Protein 2ZVB (pdb70)

Solvent-accessible surface area: 12856 Å² total; per-residue (Å²): 26,55,0,33,1,0,1,0,1,19,2,37,75,114,18,17,52,109,159,0,67,101,13,2,111,42,3,70,5,0,0,0,75,31,60,47,0,102,38,0,79,141,38,53,27,9,92,92,45,88,42,20,67,192,62,13,94,105,56,110,61,33,2,76,38,0,0,88,39,0,16,83,48,53,98,0,0,0,5,10,25,11,25,0,45,58,114,15,4,15,56,19,0,73,109,19,6,139,136,74,42,19,153,72,78,74,77,34,140,53,65,79,1,92,24,28,27,188,109,28,75,0,63,0,8,46,10,73,15,62,17,30,3,86,3,4,12,71,46,9,42,45,0,35,51,76,89,44,31,68,14,21,0,41,26,112,145,45,85,30,92,54,3,40,170,124,0,58,48,1,3,120,43,40,69,0,0,0,0,22,72,0,41,30,166,149,15,102,109,1,3,117,66,0,1,62,5,0,39,131,54,6,74,110,122,7,8,0,0,20,1,72,9,11,81,48,172,164,77,97,58,38,74,35,45,0,47,29,1,72,154,24,142,12,37,145,66,10,11,0,0,0,0,7,150,81,11,126,76,127,154,54,50,0,43,2,25,216,80

Radius of gyration: 19.66 Å; Cα contacts (8 Å, |Δi|>4): 576; chains: 1; bounding box: 57×41×50 Å

Struct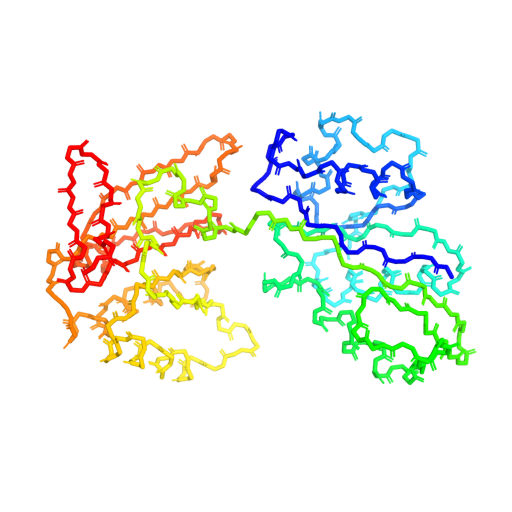ure (mmCIF, N/CA/C/O backbone):
data_2ZVB
#
_entry.id   2ZVB
#
_cell.length_a   61.318
_cell.length_b   86.456
_cell.length_c   126.343
_cell.angle_alpha   90.00
_cell.angle_beta   90.00
_cell.angle_gamma   90.00
#
_symmetry.space_group_name_H-M   'I 2 2 2'
#
loop_
_entity.id
_entity.type
_entity.pdbx_description
1 polymer 'Precorrin-3 C17-methyltransferase'
2 non-polymer S-ADENOSYL-L-HOMOCYSTEINE
3 water water
#
loop_
_atom_site.group_PDB
_atom_site.id
_atom_site.type_symbol
_atom_site.label_atom_id
_atom_site.label_alt_id
_atom_site.label_comp_id
_atom_site.label_asym_id
_atom_site.label_entity_id
_atom_site.label_seq_id
_atom_site.pdbx_PDB_ins_code
_atom_site.Cartn_x
_atom_site.Cartn_y
_atom_site.Cartn_z
_atom_site.occupancy
_atom_site.B_iso_or_equiv
_atom_site.auth_seq_id
_atom_site.auth_comp_id
_atom_site.auth_asym_id
_atom_site.auth_atom_id
_atom_site.pdbx_PDB_model_num
ATOM 1 N N . GLY A 1 2 ? 23.852 10.934 38.529 1.00 30.22 2 GLY A N 1
ATOM 2 C CA . GLY A 1 2 ? 22.501 11.042 39.151 1.00 31.35 2 GLY A CA 1
ATOM 3 C C . GLY A 1 2 ? 21.528 10.038 38.560 1.00 31.13 2 GLY A C 1
ATOM 4 O O . GLY A 1 2 ? 21.921 9.167 37.780 1.00 31.59 2 GLY A O 1
ATOM 5 N N . GLU A 1 3 ? 20.259 10.148 38.939 1.00 29.92 3 GLU A N 1
ATOM 6 C CA . GLU A 1 3 ? 19.228 9.243 38.432 1.00 29.70 3 GLU A CA 1
ATOM 7 C C . GLU A 1 3 ? 18.203 10.023 37.632 1.00 27.92 3 GLU A C 1
ATOM 8 O O . GLU A 1 3 ? 17.850 11.147 37.996 1.00 27.19 3 GLU A O 1
ATOM 14 N N . LEU A 1 4 ? 17.746 9.429 36.535 1.00 26.39 4 LEU A N 1
ATOM 15 C CA . LEU A 1 4 ? 16.726 10.039 35.696 1.00 24.76 4 LEU A CA 1
ATOM 16 C C . LEU A 1 4 ? 15.718 8.961 35.326 1.00 24.22 4 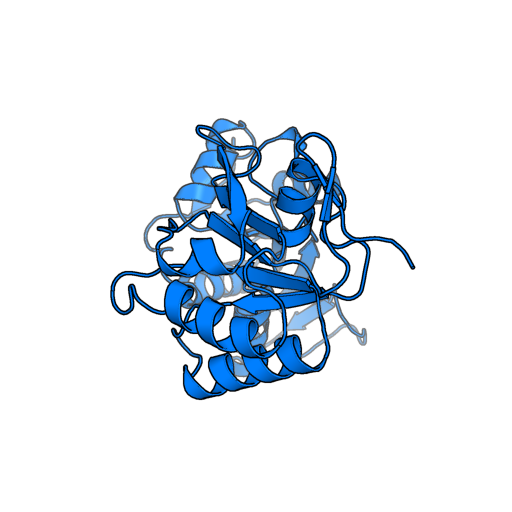LEU A C 1
ATOM 17 O O . LEU A 1 4 ? 15.991 8.100 34.488 1.00 22.52 4 LEU A O 1
ATOM 22 N N . PHE A 1 5 ? 14.557 9.006 35.967 1.00 22.81 5 PHE A N 1
ATOM 23 C CA . PHE A 1 5 ? 13.513 8.031 35.700 1.00 24.13 5 PHE A CA 1
ATOM 24 C C . PHE A 1 5 ? 12.365 8.669 34.939 1.00 23.01 5 PHE A C 1
ATOM 25 O O . PHE A 1 5 ? 11.769 9.639 35.407 1.00 21.81 5 PHE A O 1
ATOM 33 N N . LEU A 1 6 ? 12.073 8.134 33.755 1.00 20.26 6 LEU A N 1
ATOM 34 C CA . LEU A 1 6 ? 10.970 8.643 32.949 1.00 20.31 6 LEU A CA 1
ATOM 35 C C . LEU A 1 6 ? 9.774 7.809 33.398 1.00 18.82 6 LEU A C 1
ATOM 36 O O . LEU A 1 6 ? 9.638 6.637 33.034 1.00 17.95 6 LEU A O 1
ATOM 41 N N . VAL A 1 7 ? 8.920 8.428 34.204 1.00 18.17 7 VAL A N 1
ATOM 42 C CA . VAL A 1 7 ? 7.768 7.754 34.775 1.00 18.53 7 VAL A CA 1
ATOM 43 C C . VAL A 1 7 ? 6.459 7.928 34.018 1.00 18.05 7 VAL A C 1
ATOM 44 O O . VAL A 1 7 ? 5.944 9.040 33.907 1.00 16.99 7 VAL A O 1
ATOM 48 N N . GLY A 1 8 ? 5.924 6.816 33.514 1.00 18.65 8 GLY A N 1
ATOM 49 C CA . GLY A 1 8 ? 4.652 6.848 32.811 1.00 17.71 8 GLY A CA 1
ATOM 50 C C . GLY A 1 8 ? 3.553 6.868 33.860 1.00 19.26 8 GLY A C 1
ATOM 51 O O . GLY A 1 8 ? 3.521 6.016 34.749 1.00 17.33 8 GLY A O 1
ATOM 52 N N . MET A 1 9 ? 2.652 7.840 33.758 1.00 18.55 9 MET A N 1
ATOM 53 C CA . MET A 1 9 ? 1.564 8.006 34.725 1.00 21.84 9 MET A CA 1
ATOM 54 C C . MET A 1 9 ? 0.293 7.239 34.442 1.00 19.63 9 MET A C 1
ATOM 55 O O . MET A 1 9 ? -0.575 7.144 35.310 1.00 20.77 9 MET A O 1
ATOM 60 N N . GLY A 1 10 ? 0.156 6.714 33.234 1.00 18.00 10 GLY A N 1
ATOM 61 C CA . GLY A 1 10 ? -1.083 6.041 32.923 1.00 17.02 10 GLY A CA 1
ATOM 62 C C . GLY A 1 10 ? -2.085 7.110 32.504 1.00 16.58 10 GLY A C 1
ATOM 63 O O . GLY A 1 10 ? -1.699 8.259 32.273 1.00 17.18 10 GLY A O 1
ATOM 64 N N . PRO A 1 11 ? -3.382 6.783 32.434 1.00 16.00 11 PRO A N 1
ATOM 65 C CA . PRO A 1 11 ? -4.397 7.756 32.021 1.00 16.07 11 PRO A CA 1
ATOM 66 C C . PRO A 1 11 ? -4.591 9.023 32.855 1.00 17.95 11 PRO A C 1
ATOM 67 O O . PRO A 1 11 ? -5.048 10.041 32.331 1.00 17.17 11 PRO A O 1
ATOM 71 N N . GLY A 1 12 ? -4.265 8.978 34.142 1.00 19.16 12 GLY A N 1
ATOM 72 C CA . GLY A 1 12 ? -4.428 10.183 34.933 1.00 22.72 12 GLY A CA 1
ATOM 73 C C . GLY A 1 12 ? -4.942 10.059 36.355 1.00 24.52 12 GLY A C 1
ATOM 74 O O . GLY A 1 12 ? -4.786 11.002 37.127 1.00 25.93 12 GLY A O 1
ATOM 75 N N . ASP A 1 13 ? -5.548 8.929 36.714 1.00 23.45 13 ASP A N 1
ATOM 76 C CA . ASP A 1 13 ? -6.060 8.762 38.073 1.00 22.46 13 ASP A CA 1
ATOM 77 C C . ASP A 1 13 ? -5.080 7.967 38.932 1.00 22.37 13 ASP A C 1
ATOM 78 O O . ASP A 1 13 ? -4.228 7.236 38.413 1.00 21.89 13 ASP A O 1
ATOM 83 N N . LEU A 1 14 ? -5.188 8.125 40.248 1.00 21.92 14 LEU A N 1
ATOM 84 C CA . LEU A 1 14 ? -4.290 7.440 41.171 1.00 22.04 14 LEU A CA 1
ATOM 85 C C . LEU A 1 14 ? -4.224 5.926 40.958 1.00 19.85 14 LEU A C 1
ATOM 86 O O . LEU A 1 14 ? -3.136 5.357 40.922 1.00 20.46 14 LEU A O 1
ATOM 91 N N . PRO A 1 15 ? -5.381 5.257 40.811 1.00 20.16 15 PRO A N 1
ATOM 92 C CA . PRO A 1 15 ? -5.385 3.802 40.603 1.00 20.45 15 PRO A CA 1
ATOM 93 C C . PRO A 1 15 ? -4.748 3.389 39.275 1.00 19.33 15 PRO A C 1
ATOM 94 O O . PRO A 1 15 ? -4.341 2.240 39.111 1.00 18.46 15 PRO A O 1
ATOM 98 N N . GLY A 1 16 ? -4.667 4.335 38.340 1.00 19.32 16 GLY A N 1
ATOM 99 C CA . GLY A 1 16 ? -4.102 4.059 37.029 1.00 18.96 16 GLY A CA 1
ATOM 100 C C . GLY A 1 16 ? -2.597 3.865 36.953 1.00 20.46 16 GLY A C 1
ATOM 101 O O . GLY A 1 16 ? -2.095 3.338 35.962 1.00 18.12 16 GLY A O 1
ATOM 102 N N . LEU A 1 17 ? -1.870 4.300 37.980 1.00 19.30 17 LEU A N 1
ATOM 103 C CA . LEU A 1 17 ? -0.419 4.143 38.002 1.00 19.57 17 LEU A CA 1
ATOM 104 C C . LEU A 1 17 ? -0.013 2.734 38.408 1.00 17.31 17 LEU A C 1
ATOM 105 O O . LEU A 1 17 ? -0.729 2.065 39.144 1.00 17.22 17 LEU A O 1
ATOM 110 N N . THR A 1 18 ? 1.143 2.290 37.927 1.00 17.36 18 THR A N 1
ATOM 111 C CA . THR A 1 18 ? 1.653 0.977 38.303 1.00 18.23 18 THR A CA 1
ATOM 112 C C . THR A 1 18 ? 2.422 1.185 39.607 1.00 18.01 18 THR A C 1
ATOM 113 O O . THR A 1 18 ? 2.854 2.300 39.904 1.00 16.81 18 THR A O 1
ATOM 117 N N . GLN A 1 19 ? 2.578 0.122 40.389 1.00 18.24 19 GLN A N 1
ATOM 118 C CA . GLN A 1 19 ? 3.323 0.218 41.634 1.00 19.39 19 GLN A CA 1
ATOM 119 C C . GLN A 1 19 ? 4.754 0.639 41.306 1.00 19.69 19 GLN A C 1
ATOM 120 O O . GLN A 1 19 ? 5.389 1.352 42.077 1.00 20.58 19 GLN A O 1
ATOM 130 N N . ARG A 1 20 ? 5.257 0.209 40.151 1.00 19.44 20 ARG A N 1
ATOM 131 C CA . ARG A 1 20 ? 6.610 0.572 39.738 1.00 19.95 20 ARG A CA 1
ATOM 132 C C . ARG A 1 20 ? 6.711 2.098 39.597 1.00 20.29 20 ARG A C 1
ATOM 133 O O . ARG A 1 20 ? 7.717 2.696 39.983 1.00 19.61 20 ARG A O 1
ATOM 141 N N . ALA A 1 21 ? 5.664 2.726 39.062 1.00 19.20 21 ALA A N 1
ATOM 142 C CA . ALA A 1 21 ? 5.645 4.182 38.898 1.00 19.14 21 ALA A CA 1
ATOM 143 C C . ALA A 1 21 ? 5.573 4.876 40.263 1.00 20.36 21 ALA A C 1
ATOM 144 O O . ALA A 1 21 ? 6.250 5.879 40.494 1.00 19.92 21 ALA A O 1
ATOM 146 N N . ARG A 1 22 ? 4.739 4.344 41.154 1.00 20.29 22 ARG A N 1
ATOM 147 C CA . ARG A 1 22 ? 4.603 4.905 42.494 1.00 23.31 22 ARG A CA 1
ATOM 148 C C . ARG A 1 22 ? 5.964 4.887 43.181 1.00 23.29 22 ARG A C 1
ATOM 149 O O . ARG A 1 22 ? 6.386 5.887 43.756 1.00 25.78 22 ARG A O 1
ATOM 157 N N . GLU A 1 23 ? 6.644 3.744 43.108 1.00 23.55 23 GLU A N 1
ATOM 158 C CA . GLU A 1 23 ? 7.964 3.568 43.707 1.00 25.97 23 GLU A CA 1
ATOM 159 C C . GLU A 1 23 ? 9.023 4.510 43.134 1.00 25.58 23 GLU A C 1
ATOM 160 O O . GLU A 1 23 ? 9.896 4.985 43.862 1.00 26.06 23 GLU A O 1
ATOM 166 N N . ALA A 1 24 ? 8.952 4.780 41.834 1.00 24.24 24 ALA A N 1
ATOM 167 C CA . ALA A 1 24 ? 9.909 5.676 41.198 1.00 23.46 24 ALA A CA 1
ATOM 168 C C . ALA A 1 24 ? 9.697 7.097 41.722 1.00 23.81 24 ALA A C 1
ATOM 169 O O . ALA A 1 24 ? 10.658 7.818 42.003 1.00 24.07 24 ALA A O 1
ATOM 171 N N . LEU A 1 25 ? 8.436 7.496 41.864 1.00 24.56 25 LEU A N 1
ATOM 172 C CA . LEU A 1 25 ? 8.127 8.828 42.376 1.00 27.07 25 LEU A CA 1
ATOM 173 C C . LEU A 1 25 ? 8.576 8.935 43.829 1.00 29.41 25 LEU A C 1
ATOM 174 O O . LEU A 1 25 ? 9.203 9.920 44.217 1.00 29.64 25 LEU A O 1
ATOM 179 N N . GLU A 1 26 ? 8.264 7.914 44.623 1.00 30.98 26 GLU A N 1
ATOM 180 C CA . GLU A 1 26 ? 8.644 7.894 46.036 1.00 32.77 26 GLU A CA 1
ATOM 181 C C . GLU A 1 26 ? 10.137 8.147 46.239 1.00 32.54 26 GLU A C 1
ATOM 182 O O . GLU A 1 26 ? 10.531 8.919 47.112 1.00 33.08 26 GLU A O 1
ATOM 188 N N . GLY A 1 27 ? 10.964 7.499 45.427 1.00 31.81 27 GLY A N 1
ATOM 189 C CA . GLY A 1 27 ? 12.400 7.664 45.554 1.00 31.29 27 GLY A CA 1
ATOM 190 C C . GLY A 1 27 ? 12.989 8.915 44.924 1.00 30.24 27 GLY A C 1
ATOM 191 O O . GLY A 1 27 ? 14.158 9.222 45.146 1.00 30.79 27 GLY A O 1
ATOM 192 N N . ALA A 1 28 ? 12.191 9.645 44.151 1.00 28.20 28 ALA A N 1
ATOM 193 C CA . ALA A 1 28 ? 12.676 10.852 43.485 1.00 27.70 28 ALA A CA 1
ATOM 194 C C . ALA A 1 28 ? 12.736 12.070 44.410 1.00 28.59 28 ALA A C 1
ATOM 195 O O . ALA A 1 28 ? 11.847 12.279 45.233 1.00 26.48 28 ALA A O 1
ATOM 197 N N . GLU A 1 29 ? 13.789 12.872 44.269 1.00 28.48 29 GLU A N 1
ATOM 198 C CA . GLU A 1 29 ? 13.946 14.079 45.080 1.00 30.88 29 GLU A CA 1
ATOM 199 C C . GLU A 1 29 ? 13.337 15.257 44.330 1.00 29.25 29 GLU A C 1
ATOM 200 O O . GLU A 1 29 ? 12.878 16.228 44.932 1.00 30.06 29 GLU A O 1
ATOM 206 N N . VAL A 1 30 ? 13.358 15.162 43.005 1.00 27.67 30 VAL A N 1
ATOM 207 C CA . VAL A 1 30 ? 12.833 16.205 42.141 1.00 26.75 30 VAL A CA 1
ATOM 208 C C . VAL A 1 30 ? 11.890 15.602 41.107 1.00 25.80 30 VAL A C 1
ATOM 209 O O . VAL A 1 30 ? 12.198 14.580 40.487 1.00 24.40 30 VAL A O 1
ATOM 213 N N . VAL A 1 31 ? 10.739 16.238 40.925 1.00 24.02 31 VAL A N 1
ATOM 214 C CA . VAL A 1 31 ? 9.760 15.763 39.958 1.00 24.17 31 VAL A CA 1
ATOM 215 C C . VAL A 1 31 ? 9.505 16.855 38.929 1.00 23.62 31 VAL A C 1
ATOM 216 O O . VAL A 1 31 ? 9.185 17.996 39.276 1.00 24.87 31 VAL A O 1
ATOM 220 N N . ILE A 1 32 ? 9.666 16.490 37.661 1.00 23.25 32 ILE A N 1
ATOM 221 C CA . ILE A 1 32 ? 9.498 17.407 36.540 1.00 22.88 32 ILE A CA 1
ATOM 222 C C . ILE A 1 32 ? 8.453 16.902 35.548 1.00 24.34 32 ILE A C 1
ATOM 223 O O . ILE A 1 32 ? 8.352 15.701 35.297 1.00 21.66 32 ILE A O 1
ATOM 228 N N . GLY A 1 33 ? 7.697 17.832 34.974 1.00 25.03 33 GLY A N 1
ATOM 229 C CA . GLY A 1 33 ? 6.682 17.479 33.998 1.00 26.83 33 GLY A CA 1
ATOM 230 C C . GLY A 1 33 ? 5.826 18.680 33.643 1.00 29.03 33 GLY A C 1
ATOM 231 O O . GLY A 1 33 ? 5.966 19.742 34.248 1.00 28.35 33 GLY A O 1
ATOM 232 N N . TYR A 1 34 ? 4.945 18.519 32.659 1.00 30.53 34 TYR A N 1
ATOM 233 C CA . TYR A 1 34 ? 4.058 19.602 32.250 1.00 32.02 34 TYR A CA 1
ATOM 234 C C . TYR A 1 34 ? 3.072 19.899 33.379 1.00 32.04 34 TYR A C 1
ATOM 235 O O . TYR A 1 34 ? 2.592 18.986 34.048 1.00 30.61 34 TYR A O 1
ATOM 244 N N . SER A 1 35 ? 2.769 21.179 33.575 1.00 31.85 35 SER A N 1
ATOM 245 C CA . SER A 1 35 ? 1.870 21.622 34.638 1.00 33.26 35 SER A CA 1
ATOM 246 C C . SER A 1 35 ? 0.665 20.736 34.957 1.00 32.20 35 SER A C 1
ATOM 247 O O . SER A 1 35 ? 0.464 20.355 36.108 1.00 31.01 35 SER A O 1
ATOM 250 N N . THR A 1 36 ? -0.137 20.418 33.948 1.00 32.41 36 THR A N 1
ATOM 251 C CA . THR A 1 36 ? -1.335 19.605 34.160 1.00 33.14 36 THR A CA 1
ATOM 252 C C . THR A 1 36 ? -1.066 18.257 34.831 1.00 32.40 36 THR A C 1
ATOM 253 O O . THR A 1 36 ? -1.764 17.872 35.771 1.00 32.32 36 THR A O 1
ATOM 257 N N . TYR A 1 37 ? -0.055 17.542 34.351 1.00 32.01 37 TYR A N 1
ATOM 258 C CA . TYR A 1 37 ? 0.291 16.243 34.915 1.00 30.88 37 TYR A CA 1
ATOM 259 C C . TYR A 1 37 ? 0.876 16.375 36.315 1.00 28.77 37 TYR A C 1
ATOM 260 O O . TYR A 1 37 ? 0.528 15.610 37.209 1.00 27.67 37 TYR A O 1
ATOM 269 N N . VAL A 1 38 ? 1.759 17.349 36.508 1.00 27.84 38 VAL A N 1
ATOM 270 C CA . VAL A 1 38 ? 2.357 17.565 37.820 1.00 28.72 38 VAL A CA 1
ATOM 271 C C . VAL A 1 38 ? 1.273 17.838 38.862 1.00 29.47 38 VAL A C 1
ATOM 272 O O . VAL A 1 38 ? 1.300 17.274 39.957 1.00 30.89 38 VAL A O 1
ATOM 276 N N . LYS A 1 39 ? 0.313 18.692 38.520 1.00 29.48 39 LYS A N 1
ATOM 277 C CA . LYS A 1 39 ? -0.766 19.017 39.447 1.00 31.57 39 LYS A CA 1
ATOM 278 C C . LYS A 1 39 ? -1.610 17.790 39.791 1.00 30.74 39 LYS A C 1
ATOM 279 O O . LYS A 1 39 ? -2.028 17.629 40.935 1.00 31.20 39 LYS A O 1
ATOM 285 N N . LEU A 1 40 ? -1.861 16.928 38.808 1.00 29.57 40 LEU A N 1
ATOM 286 C CA . LEU A 1 40 ? -2.630 15.712 39.062 1.00 29.19 40 LEU A CA 1
ATOM 287 C C . LEU A 1 40 ? -1.935 14.912 40.161 1.00 28.12 40 LEU A C 1
ATOM 288 O O . LEU A 1 40 ? -2.579 14.418 41.085 1.00 29.15 40 LEU A O 1
ATOM 293 N N . LEU A 1 41 ? -0.614 14.792 40.051 1.00 26.69 41 LEU A N 1
ATOM 294 C CA . LEU A 1 41 ? 0.175 14.059 41.031 1.00 27.84 41 LEU A CA 1
ATOM 295 C C . LEU A 1 41 ? 0.150 14.789 42.371 1.00 29.57 41 LEU A C 1
ATOM 296 O O . LEU A 1 41 ? 0.108 14.174 43.436 1.00 26.95 41 LEU A O 1
ATOM 301 N N . GLU A 1 42 ? 0.177 16.113 42.308 1.00 32.04 42 GLU A N 1
ATOM 302 C CA . GLU A 1 42 ? 0.154 16.926 43.511 1.00 35.78 42 GLU A CA 1
ATOM 303 C C . GLU A 1 42 ? -1.181 16.727 44.234 1.00 36.31 42 GLU A C 1
ATOM 304 O O . GLU A 1 42 ? -1.219 16.625 45.459 1.00 36.19 42 GLU A O 1
ATOM 310 N N . GLU A 1 43 ? -2.271 16.648 43.474 1.00 37.08 43 GLU A N 1
ATOM 311 C CA . GLU A 1 43 ? -3.595 16.423 44.046 1.00 39.02 43 GLU A CA 1
ATOM 312 C C . GLU A 1 43 ? -3.700 15.035 44.684 1.00 38.35 43 GLU A C 1
ATOM 313 O O . GLU A 1 43 ? -4.428 14.806 45.643 1.00 37.44 43 GLU A O 1
ATOM 319 N N . MET A 1 44 ? -2.966 14.083 44.081 1.00 36.05 44 MET A N 1
ATOM 320 C CA . MET A 1 44 ? -2.953 12.726 44.612 1.00 35.28 44 MET A CA 1
ATOM 321 C C . MET A 1 44 ? -2.202 12.650 45.943 1.00 35.68 44 MET A C 1
ATOM 322 O O . MET A 1 44 ? -2.293 11.682 46.684 1.00 35.52 44 MET A O 1
ATOM 327 N N . GLY A 1 45 ? -1.401 13.698 46.210 1.00 35.82 45 GLY A N 1
ATOM 328 C CA . GLY A 1 45 ? -0.637 13.721 47.454 1.00 36.85 45 GLY A CA 1
ATOM 329 C C . GLY A 1 45 ? 0.638 12.882 47.352 1.00 37.73 45 GLY A C 1
ATOM 330 O O . GLY A 1 45 ? 1.112 12.307 48.322 1.00 37.99 45 GLY A O 1
ATOM 331 N N . LEU A 1 46 ? 1.216 12.808 46.156 1.00 37.13 46 LEU A N 1
ATOM 332 C CA . LEU A 1 46 ? 2.415 12.001 45.933 1.00 36.03 46 LEU A CA 1
ATOM 333 C C . LEU A 1 46 ? 3.709 12.803 45.823 1.00 35.82 46 LEU A C 1
ATOM 334 O O . LEU A 1 46 ? 4.786 12.219 45.684 1.00 36.76 46 LEU A O 1
ATOM 339 N N . LEU A 1 47 ? 3.615 14.127 45.890 1.00 36.54 47 LEU A N 1
ATOM 340 C CA . LEU A 1 47 ? 4.803 14.968 45.764 1.00 37.40 47 LEU A CA 1
ATOM 341 C C . LEU A 1 47 ? 5.226 15.706 47.031 1.00 38.32 47 LEU A C 1
ATOM 342 O O . LEU A 1 47 ? 6.066 16.600 46.976 1.00 37.16 47 LEU A O 1
ATOM 347 N N . ALA A 1 48 ? 4.652 15.331 48.168 1.00 39.98 48 ALA A N 1
ATOM 348 C CA . ALA A 1 48 ? 4.992 15.973 49.434 1.00 40.82 48 ALA A CA 1
ATOM 349 C C . ALA A 1 48 ? 6.467 15.779 49.799 1.00 41.40 48 ALA A C 1
ATOM 350 O O . ALA A 1 48 ? 6.976 14.656 49.796 1.00 41.81 48 ALA A O 1
ATOM 352 N N . GLY A 1 49 ? 7.150 16.884 50.095 1.00 41.21 49 GLY A N 1
ATOM 353 C CA . GLY A 1 49 ? 8.551 16.822 50.479 1.00 39.52 49 GLY A CA 1
ATOM 354 C C . GLY A 1 49 ? 9.554 16.739 49.343 1.00 39.42 49 GLY A C 1
ATOM 355 O O . GLY A 1 49 ? 10.740 16.493 49.570 1.00 39.88 49 GLY A O 1
ATOM 356 N N . LYS A 1 50 ? 9.089 16.950 48.119 1.00 37.81 50 LYS A N 1
ATOM 357 C CA . LYS A 1 50 ? 9.970 16.888 46.960 1.00 36.43 50 LYS A CA 1
ATOM 358 C C . LYS A 1 50 ? 9.999 18.221 46.235 1.00 35.12 50 LYS A C 1
ATOM 359 O O . LYS A 1 50 ? 9.058 19.006 46.331 1.00 33.92 50 LYS A O 1
ATOM 365 N N . GLU A 1 51 ? 11.085 18.478 45.514 1.00 34.01 51 GLU A N 1
ATOM 366 C CA . GLU A 1 51 ? 11.187 19.706 44.741 1.00 35.03 51 GLU A CA 1
ATOM 367 C C . GLU A 1 51 ? 10.375 19.460 43.474 1.00 34.66 51 GLU A C 1
ATOM 368 O O . GLU A 1 51 ? 10.681 18.547 42.707 1.00 34.82 51 GLU A O 1
ATOM 374 N N . VAL A 1 52 ? 9.341 20.263 43.259 1.00 33.39 52 VAL A N 1
ATOM 375 C CA . VAL A 1 52 ? 8.494 20.106 42.086 1.00 33.21 52 VAL A CA 1
ATOM 376 C C . VAL A 1 52 ? 8.796 21.183 41.052 1.00 33.29 52 VAL A C 1
ATOM 377 O O . VAL A 1 52 ? 8.805 22.370 41.367 1.00 33.31 52 VAL A O 1
ATOM 381 N N . VAL A 1 53 ? 9.033 20.763 39.815 1.00 32.73 53 VAL A N 1
ATOM 382 C CA . VAL A 1 53 ? 9.348 21.699 38.745 1.00 33.05 53 VAL A CA 1
ATOM 383 C C . VAL A 1 53 ? 8.340 21.658 37.595 1.00 34.84 53 VAL A C 1
ATOM 384 O O . VAL A 1 53 ? 8.235 20.657 36.881 1.00 34.65 53 VAL A O 1
ATOM 388 N N . ARG A 1 54 ? 7.595 22.743 37.415 1.00 35.25 54 ARG A N 1
ATOM 389 C CA . ARG A 1 54 ? 6.642 22.806 36.315 1.00 37.81 54 ARG A CA 1
ATOM 390 C C . ARG A 1 54 ? 6.628 24.171 35.635 1.00 37.76 54 ARG A C 1
ATOM 391 O O . ARG A 1 54 ? 6.138 24.305 34.512 1.00 37.71 54 ARG A O 1
ATOM 399 N N . LYS A 1 55 ? 7.174 25.182 36.307 1.00 38.80 55 LYS A N 1
ATOM 400 C CA . LYS A 1 55 ? 7.249 26.514 35.718 1.00 39.39 55 LYS A CA 1
ATOM 401 C C . LYS A 1 55 ? 8.242 26.476 34.560 1.00 38.86 55 LYS A C 1
ATOM 402 O O . LYS A 1 55 ? 9.363 25.992 34.715 1.00 38.63 55 LYS A O 1
ATOM 408 N N . GLY A 1 56 ? 7.829 26.980 33.401 1.00 37.80 56 GLY A N 1
ATOM 409 C CA . GLY A 1 56 ? 8.706 26.990 32.243 1.00 38.06 56 GLY A CA 1
ATOM 410 C C . GLY A 1 56 ? 8.923 25.621 31.620 1.00 37.56 56 GLY A C 1
ATOM 411 O O . GLY A 1 56 ? 9.854 25.433 30.835 1.00 36.36 56 GLY A O 1
ATOM 412 N N . MET A 1 57 ? 8.059 24.666 31.956 1.00 35.94 57 MET A N 1
ATOM 413 C CA . MET A 1 57 ? 8.171 23.309 31.429 1.00 35.36 57 MET A CA 1
ATOM 414 C C . MET A 1 57 ? 7.140 23.016 30.340 1.00 35.26 57 MET A C 1
ATOM 415 O O . MET A 1 57 ? 6.723 21.872 30.164 1.00 35.60 57 MET A O 1
ATOM 420 N N . THR A 1 58 ? 6.730 24.044 29.609 1.00 34.70 58 THR A N 1
ATOM 421 C CA . THR A 1 58 ? 5.742 23.865 28.551 1.00 35.57 58 THR A CA 1
ATOM 422 C C . THR A 1 58 ? 6.303 23.101 27.357 1.00 36.29 58 THR A C 1
ATOM 423 O O . THR A 1 58 ? 5.632 22.232 26.798 1.00 35.60 58 THR A O 1
ATOM 427 N N . GLU A 1 59 ? 7.535 23.423 26.977 1.00 35.98 59 GLU A N 1
ATOM 428 C CA . GLU A 1 59 ? 8.182 22.782 25.840 1.00 36.68 59 GLU A CA 1
ATOM 429 C C . GLU A 1 59 ? 8.800 21.426 26.158 1.00 36.91 59 GLU A C 1
ATOM 430 O O . GLU A 1 59 ? 9.486 21.258 27.168 1.00 34.69 59 GLU A O 1
ATOM 436 N N . GLU A 1 60 ? 8.550 20.467 25.274 1.00 36.64 60 GLU A N 1
ATOM 437 C CA . GLU A 1 60 ? 9.072 19.112 25.411 1.00 38.13 60 GLU A CA 1
ATOM 438 C C . GLU A 1 60 ? 10.588 19.137 25.622 1.00 35.50 60 GLU A C 1
ATOM 439 O O . GLU A 1 60 ? 11.099 18.534 26.567 1.00 35.04 60 GLU A O 1
ATOM 445 N N . LEU A 1 61 ? 11.297 19.848 24.749 1.00 33.47 61 LEU A N 1
ATOM 446 C CA . LEU A 1 61 ? 12.755 19.940 24.835 1.00 33.25 61 LEU A CA 1
ATOM 447 C C . LEU A 1 61 ? 13.254 20.556 26.133 1.00 30.96 61 LEU A C 1
ATOM 448 O O . LEU A 1 61 ? 14.265 20.120 26.677 1.00 30.73 61 LEU A O 1
ATOM 453 N N . ASP A 1 62 ? 12.555 21.571 26.628 1.00 29.90 62 ASP A N 1
ATOM 454 C CA . ASP A 1 62 ? 12.964 22.207 27.874 1.00 28.70 62 ASP A CA 1
ATOM 455 C C . ASP A 1 62 ? 12.853 21.232 29.038 1.00 26.48 62 ASP A C 1
ATOM 456 O O . ASP A 1 62 ? 13.718 21.203 29.908 1.00 25.67 62 ASP A O 1
ATOM 461 N N . ARG A 1 63 ? 11.792 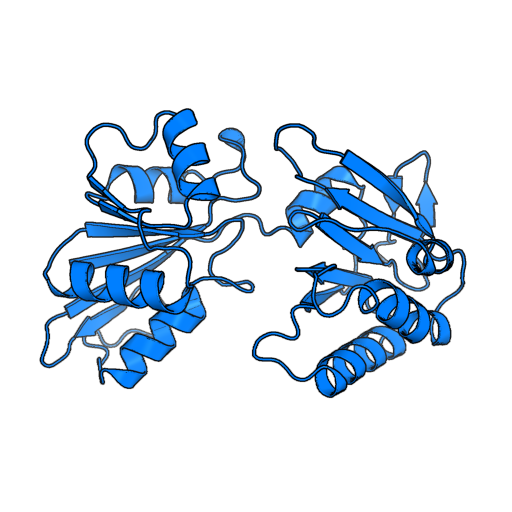20.430 29.055 1.00 26.34 63 ARG A N 1
ATOM 462 C CA . ARG A 1 63 ? 11.615 19.464 30.136 1.00 25.77 63 ARG A CA 1
ATOM 463 C C . ARG A 1 63 ? 12.733 18.426 30.103 1.00 24.54 63 ARG A C 1
ATOM 464 O O . ARG A 1 63 ? 13.264 18.042 31.146 1.00 23.36 63 ARG A O 1
ATOM 472 N N . ALA A 1 64 ? 13.100 17.986 28.903 1.00 23.51 64 ALA A N 1
ATOM 473 C CA . ALA A 1 64 ? 14.161 16.994 28.759 1.00 25.18 64 ALA A CA 1
ATOM 474 C C . ALA A 1 64 ? 15.513 17.566 29.182 1.00 25.10 64 ALA A C 1
ATOM 475 O O . ALA A 1 64 ? 16.267 16.924 29.917 1.00 25.21 64 ALA A O 1
ATOM 477 N N . GLU A 1 65 ? 15.820 18.775 28.719 1.00 25.55 65 GLU A N 1
ATOM 478 C CA . GLU A 1 65 ? 17.087 19.413 29.064 1.00 28.11 65 GLU A CA 1
ATOM 479 C C . GLU A 1 65 ? 17.174 19.639 30.565 1.00 26.72 65 GLU A C 1
ATOM 480 O O . GLU A 1 65 ? 18.199 19.378 31.184 1.00 28.28 65 GLU A O 1
ATOM 486 N N . GLU A 1 66 ? 16.085 20.132 31.143 1.00 27.20 66 GLU A N 1
ATOM 487 C CA . GLU A 1 66 ? 16.021 20.398 32.576 1.00 25.08 66 GLU A CA 1
ATOM 488 C C . GLU A 1 66 ? 16.299 19.124 33.376 1.00 24.15 66 GLU A C 1
ATOM 489 O O . GLU A 1 66 ? 17.127 19.113 34.289 1.00 23.29 66 GLU A O 1
ATOM 495 N N . ALA A 1 67 ? 15.597 18.052 33.023 1.00 22.69 67 ALA A N 1
ATOM 496 C CA . ALA A 1 67 ? 15.739 16.779 33.719 1.00 21.82 67 ALA A CA 1
ATOM 497 C C . ALA A 1 67 ? 17.139 16.204 33.576 1.00 22.23 67 ALA A C 1
ATOM 498 O O . ALA A 1 67 ? 17.723 15.730 34.549 1.00 21.76 67 ALA A O 1
ATOM 500 N N . LEU A 1 68 ? 17.678 16.249 32.363 1.00 24.61 68 LEU A N 1
ATOM 501 C CA . LEU A 1 68 ? 19.010 15.716 32.112 1.00 26.29 68 LEU A CA 1
ATOM 502 C C . LEU A 1 68 ? 20.110 16.484 32.853 1.00 27.43 68 LEU A C 1
ATOM 503 O O . LEU A 1 68 ? 20.984 15.875 33.467 1.00 27.69 68 LEU A O 1
ATOM 508 N N . GLU A 1 69 ? 20.074 17.812 32.806 1.00 29.61 69 GLU A N 1
ATOM 509 C CA . GLU A 1 69 ? 21.107 18.585 33.489 1.00 31.92 69 GLU A CA 1
ATOM 510 C C . GLU A 1 69 ? 21.046 18.344 34.995 1.00 30.32 69 GLU A C 1
ATOM 511 O O . GLU A 1 69 ? 22.079 18.229 35.651 1.00 29.71 69 GLU A O 1
ATOM 517 N N . ARG A 1 70 ? 19.837 18.252 35.541 1.00 29.33 70 ARG A N 1
ATOM 518 C CA . ARG A 1 70 ? 19.678 18.008 36.971 1.00 28.57 70 ARG A CA 1
ATOM 519 C C . ARG A 1 70 ? 20.227 16.637 37.363 1.00 28.56 70 ARG A C 1
ATOM 520 O O . ARG A 1 70 ? 20.877 16.500 38.398 1.00 27.71 70 ARG A O 1
ATOM 528 N N . ALA A 1 71 ? 19.967 15.626 36.536 1.00 26.81 71 ALA A N 1
ATOM 529 C CA . ALA A 1 71 ? 20.450 14.274 36.808 1.00 28.12 71 ALA A CA 1
ATOM 530 C C . ALA A 1 71 ? 21.973 14.224 36.707 1.00 27.38 71 ALA A C 1
ATOM 531 O O . ALA A 1 71 ? 22.637 13.610 37.538 1.00 27.00 71 ALA A O 1
ATOM 533 N N . LEU A 1 72 ? 22.519 14.860 35.675 1.00 28.47 72 LEU A N 1
ATOM 534 C CA . LEU A 1 72 ? 23.963 14.873 35.489 1.00 29.90 72 LEU A CA 1
ATOM 535 C C . LEU A 1 72 ? 24.645 15.542 36.686 1.00 32.18 72 LEU A C 1
ATOM 536 O O . LEU A 1 72 ? 25.770 15.226 37.051 1.00 33.08 72 LEU A O 1
ATOM 541 N N . SER A 1 73 ? 23.925 16.517 37.292 1.00 32.36 73 SER A N 1
ATOM 542 C CA . SER A 1 73 ? 24.477 17.194 38.462 1.00 33.58 73 SER A CA 1
ATOM 543 C C . SER A 1 73 ? 24.416 16.324 39.726 1.00 33.23 73 SER A C 1
ATOM 544 O O . SER A 1 73 ? 24.917 16.683 40.783 1.00 34.36 73 SER A O 1
ATOM 547 N N . GLY A 1 74 ? 23.725 15.167 39.611 1.00 31.32 74 GLY A N 1
ATOM 548 C CA . GLY A 1 74 ? 23.716 14.230 40.736 1.00 29.02 74 GLY A CA 1
ATOM 549 C C . GLY A 1 74 ? 22.345 14.141 41.458 1.00 29.04 74 GLY A C 1
ATOM 550 O O . GLY A 1 74 ? 22.240 13.515 42.503 1.00 28.47 74 GLY A O 1
ATOM 551 N N . GLN A 1 75 ? 21.295 14.746 40.918 1.00 28.58 75 GLN A N 1
ATOM 552 C CA . GLN A 1 75 ? 19.978 14.678 41.552 1.00 28.18 75 GLN A CA 1
ATOM 553 C C . GLN A 1 75 ? 19.211 13.416 41.155 1.00 26.87 75 GLN A C 1
ATOM 554 O O . GLN A 1 75 ? 19.483 12.832 40.110 1.00 26.88 75 GLN A O 1
ATOM 560 N N . ARG A 1 76 ? 18.266 12.994 41.996 1.00 26.99 76 ARG A N 1
ATOM 561 C CA . ARG A 1 76 ? 17.424 11.833 41.693 1.00 26.46 76 ARG A CA 1
ATOM 562 C C . ARG A 1 76 ? 16.158 12.427 41.088 1.00 24.91 76 ARG A C 1
ATOM 563 O O . ARG A 1 76 ? 15.273 12.898 41.803 1.00 24.87 76 ARG A O 1
ATOM 571 N N . VAL A 1 77 ? 16.089 12.402 39.762 1.00 23.41 77 VAL A N 1
ATOM 572 C CA . VAL A 1 77 ? 14.985 13.002 39.027 1.00 21.59 77 VAL A CA 1
ATOM 573 C C . VAL A 1 77 ? 13.911 12.068 38.490 1.00 21.57 77 VAL A C 1
ATOM 574 O O . VAL A 1 77 ? 14.192 10.962 38.035 1.00 19.09 77 VAL A O 1
ATOM 578 N N . ALA A 1 78 ? 12.672 12.541 38.545 1.00 20.87 78 ALA A N 1
ATOM 579 C CA . ALA A 1 78 ? 11.544 11.800 38.009 1.00 21.39 78 ALA A CA 1
ATOM 580 C C . ALA A 1 78 ? 10.902 12.723 36.983 1.00 21.84 78 ALA A C 1
ATOM 581 O O . ALA A 1 78 ? 10.347 13.764 37.341 1.00 21.60 78 ALA A O 1
ATOM 583 N N . LEU A 1 79 ? 11.021 12.360 35.710 1.00 19.64 79 LEU A N 1
ATOM 584 C CA . LEU A 1 79 ? 10.421 13.132 34.632 1.00 20.49 79 LEU A CA 1
ATOM 585 C C . LEU A 1 79 ? 9.135 12.385 34.278 1.00 21.46 79 LEU A C 1
ATOM 586 O O . LEU A 1 79 ? 9.168 11.262 33.761 1.00 17.84 79 LEU A O 1
ATOM 591 N N . VAL A 1 80 ? 8.005 13.016 34.570 1.00 22.43 80 VAL A N 1
ATOM 592 C CA . VAL A 1 80 ? 6.703 12.409 34.351 1.00 23.56 80 VAL A CA 1
ATOM 593 C C . VAL A 1 80 ? 6.060 12.634 32.987 1.00 23.41 80 VAL A C 1
ATOM 594 O O . VAL A 1 80 ? 6.162 13.715 32.409 1.00 22.74 80 VAL A O 1
ATOM 598 N N . SER A 1 81 ? 5.384 11.595 32.497 1.00 22.33 81 SER A N 1
ATOM 599 C CA . SER A 1 81 ? 4.676 11.629 31.217 1.00 23.17 81 SER A CA 1
ATOM 600 C C . SER A 1 81 ? 3.289 10.998 31.376 1.00 22.22 81 SER A C 1
ATOM 601 O O . SER A 1 81 ? 3.121 10.030 32.120 1.00 19.07 81 SER A O 1
ATOM 604 N N . GLY A 1 82 ? 2.297 11.546 30.683 1.00 20.69 82 GLY A N 1
ATOM 605 C CA . GLY A 1 82 ? 0.975 10.954 30.745 1.00 19.51 82 GLY A CA 1
ATOM 606 C C . GLY A 1 82 ? 1.103 9.626 30.013 1.00 20.79 82 GLY A C 1
ATOM 607 O O . GLY A 1 82 ? 1.931 9.508 29.110 1.00 19.83 82 GLY A O 1
ATOM 608 N N . GLY A 1 83 ? 0.320 8.622 30.405 1.00 20.16 83 GLY A N 1
ATOM 609 C CA . GLY A 1 83 ? 0.386 7.327 29.740 1.00 18.95 83 GLY A CA 1
ATOM 610 C C . GLY A 1 83 ? 1.735 6.637 29.866 1.00 18.55 83 GLY A C 1
ATOM 611 O O . GLY A 1 83 ? 2.170 6.337 30.974 1.00 17.16 83 GLY A O 1
ATOM 612 N N . ASP A 1 84 ? 2.383 6.370 28.729 1.00 17.14 84 ASP A N 1
ATOM 613 C CA . ASP A 1 84 ? 3.705 5.737 28.698 1.00 17.86 84 ASP A CA 1
ATOM 614 C C . ASP A 1 84 ? 4.732 6.760 28.169 1.00 19.28 84 ASP A C 1
ATOM 615 O O . ASP A 1 84 ? 4.442 7.513 27.241 1.00 17.82 84 ASP A O 1
ATOM 620 N N . PRO A 1 85 ? 5.952 6.782 28.735 1.00 19.21 85 PRO A N 1
ATOM 621 C CA . PRO A 1 85 ? 6.956 7.750 28.261 1.00 20.95 85 PRO A CA 1
ATOM 622 C C . PRO A 1 85 ? 7.496 7.487 26.855 1.00 19.55 85 PRO A C 1
ATOM 623 O O . PRO A 1 85 ? 8.072 8.378 26.237 1.00 22.21 85 PRO A O 1
ATOM 627 N N . GLY A 1 86 ? 7.305 6.275 26.347 1.00 20.97 86 GLY A N 1
ATOM 628 C CA . GLY A 1 86 ? 7.817 5.936 25.028 1.00 20.67 86 GLY A CA 1
ATOM 629 C C . GLY A 1 86 ? 6.845 6.070 23.870 1.00 22.41 86 GLY A C 1
ATOM 630 O O . GLY A 1 86 ? 7.182 5.731 22.732 1.00 21.48 86 GLY A O 1
ATOM 631 N N . ILE A 1 87 ? 5.636 6.546 24.155 1.00 20.67 87 ILE A N 1
ATOM 632 C CA . ILE A 1 87 ? 4.616 6.728 23.126 1.00 22.38 87 ILE A CA 1
ATOM 633 C C . ILE A 1 87 ? 4.369 8.228 23.007 1.00 23.06 87 ILE A C 1
ATOM 634 O O . ILE A 1 87 ? 3.642 8.809 23.816 1.00 22.64 87 ILE A O 1
ATOM 639 N N . TYR A 1 88 ? 4.989 8.848 22.003 1.00 23.93 88 TYR A N 1
ATOM 640 C CA . TYR A 1 88 ? 4.878 10.289 21.787 1.00 23.30 88 TYR A CA 1
ATOM 641 C C . TYR A 1 88 ? 5.181 10.972 23.121 1.00 25.61 88 TYR A C 1
ATOM 642 O O . TYR A 1 88 ? 4.551 11.967 23.479 1.00 25.91 88 TYR A O 1
ATOM 651 N N . GLY A 1 89 ? 6.159 10.430 23.847 1.00 25.36 89 GLY A N 1
ATOM 652 C CA . GLY A 1 89 ? 6.509 10.966 25.151 1.00 22.90 89 GLY A CA 1
ATOM 653 C C . GLY A 1 89 ? 7.906 11.536 25.313 1.00 22.70 89 GLY A C 1
ATOM 654 O O . GLY A 1 89 ? 8.485 12.079 24.373 1.00 23.29 89 GLY A O 1
ATOM 655 N N . MET A 1 90 ? 8.456 11.401 26.515 1.00 20.44 90 MET A N 1
ATOM 656 C CA . MET A 1 90 ? 9.774 11.946 26.815 1.00 20.67 90 MET A CA 1
ATOM 657 C C . MET A 1 90 ? 10.974 11.043 26.534 1.00 19.15 90 MET A C 1
ATOM 658 O O . MET A 1 90 ? 12.103 11.521 26.489 1.00 19.68 90 MET A O 1
ATOM 663 N N . ALA A 1 91 ? 10.747 9.750 26.341 1.00 18.76 91 ALA A N 1
ATOM 664 C CA . ALA A 1 91 ? 11.862 8.837 26.111 1.00 20.03 91 ALA A CA 1
ATOM 665 C C . ALA A 1 91 ? 12.750 9.250 24.928 1.00 20.94 91 ALA A C 1
ATOM 666 O O . ALA A 1 91 ? 13.977 9.267 25.045 1.00 20.33 91 ALA A O 1
ATOM 668 N N . ALA A 1 92 ? 12.128 9.592 23.802 1.00 20.15 92 ALA A N 1
ATOM 669 C CA . ALA A 1 92 ? 12.866 9.981 22.606 1.00 20.90 92 ALA A CA 1
ATOM 670 C C . ALA A 1 92 ? 13.654 11.288 22.776 1.00 22.09 92 ALA A C 1
ATOM 671 O O . ALA A 1 92 ? 14.843 11.336 22.475 1.00 24.08 92 ALA A O 1
ATOM 673 N N . PRO A 1 93 ? 13.003 12.360 23.264 1.00 23.24 93 PRO A N 1
ATOM 674 C CA . PRO A 1 93 ? 13.692 13.644 23.454 1.00 24.23 93 PRO A CA 1
ATOM 675 C C . PRO A 1 93 ? 14.896 13.514 24.378 1.00 23.78 93 PRO A C 1
ATOM 676 O O . PRO A 1 93 ? 15.943 14.116 24.136 1.00 22.20 93 PRO A O 1
ATOM 680 N N . VAL A 1 94 ? 14.742 12.730 25.443 1.00 22.36 94 VAL A N 1
ATOM 681 C CA . VAL A 1 94 ? 15.829 12.538 26.396 1.00 21.53 94 VAL A CA 1
ATOM 682 C C . VAL A 1 94 ? 17.005 11.801 25.752 1.00 21.89 94 VAL A C 1
ATOM 683 O O . VAL A 1 94 ? 18.155 12.226 25.880 1.00 21.64 94 VAL A O 1
ATOM 687 N N . LEU A 1 95 ? 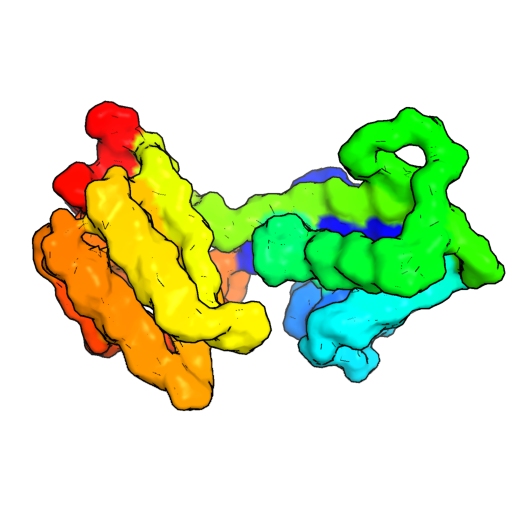16.729 10.701 25.056 1.00 22.83 95 LEU A N 1
ATOM 688 C CA . LEU A 1 95 ? 17.809 9.953 24.415 1.00 23.44 95 LEU A CA 1
ATOM 689 C C . LEU A 1 95 ? 18.499 10.791 23.344 1.00 24.38 95 LEU A C 1
ATOM 690 O O . LEU A 1 95 ? 19.727 10.785 23.243 1.00 25.68 95 LEU A O 1
ATOM 695 N N . GLU A 1 96 ? 17.712 11.518 22.557 1.00 25.51 96 GLU A N 1
ATOM 696 C CA . GLU A 1 96 ? 18.268 12.362 21.506 1.00 27.71 96 GLU A CA 1
ATOM 697 C C . GLU A 1 96 ? 19.173 13.443 22.095 1.00 26.99 96 GLU A C 1
ATOM 698 O O . GLU A 1 96 ? 20.190 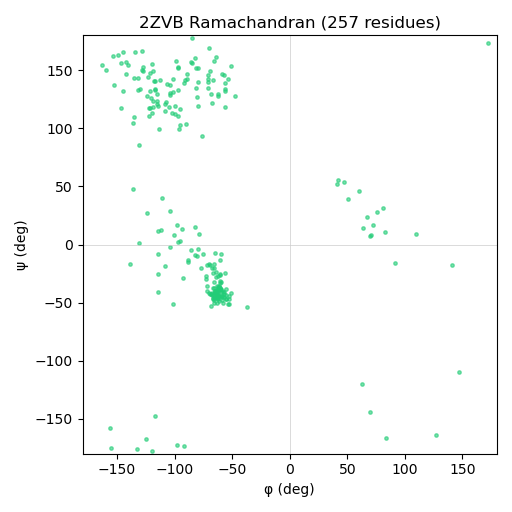13.795 21.499 1.00 28.46 96 GLU A O 1
ATOM 704 N N . LEU A 1 97 ? 18.814 13.956 23.270 1.00 26.30 97 LEU A N 1
ATOM 705 C CA . LEU A 1 97 ? 19.615 14.989 23.923 1.00 26.72 97 LEU A CA 1
ATOM 706 C C . LEU A 1 97 ? 20.916 14.412 24.461 1.00 26.37 97 LEU A C 1
ATOM 707 O O . LEU A 1 97 ? 21.970 15.045 24.369 1.00 25.77 97 LEU A O 1
ATOM 715 N N . MET A 1 98 ? 20.837 13.211 25.027 1.00 24.29 98 MET A N 1
ATOM 716 C CA . MET A 1 98 ? 22.016 12.541 25.564 1.00 25.33 98 MET A CA 1
ATOM 717 C C . MET A 1 98 ? 22.992 12.230 24.425 1.00 28.21 98 MET A C 1
ATOM 718 O O . MET A 1 98 ? 24.208 12.389 24.564 1.00 27.87 98 MET A O 1
ATOM 723 N N . GLU A 1 99 ? 22.441 11.781 23.304 1.00 28.40 99 GLU A N 1
ATOM 724 C CA . GLU A 1 99 ? 23.228 11.452 22.125 1.00 32.18 99 GLU A CA 1
ATOM 725 C C . GLU A 1 99 ? 23.925 12.729 21.643 1.00 34.66 99 GLU A C 1
ATOM 726 O O . GLU A 1 99 ? 25.118 12.726 21.345 1.00 34.65 99 GLU A O 1
ATOM 732 N N . GLU A 1 100 ? 23.167 13.820 21.589 1.00 36.91 100 GLU A N 1
ATOM 733 C CA . GLU A 1 100 ? 23.692 15.111 21.162 1.00 39.57 100 GLU A CA 1
ATOM 734 C C . GLU A 1 100 ? 24.816 15.587 22.078 1.00 39.54 100 GLU A C 1
ATOM 735 O O . GLU A 1 100 ? 25.787 16.185 21.615 1.00 39.38 100 GLU A O 1
ATOM 741 N N . ARG A 1 101 ? 24.677 15.331 23.376 1.00 40.05 101 ARG A N 1
ATOM 742 C CA . ARG A 1 101 ? 25.687 15.741 24.347 1.00 40.08 101 ARG A CA 1
ATOM 743 C C . ARG A 1 101 ? 26.888 14.808 24.387 1.00 39.16 101 ARG A C 1
ATOM 744 O O . ARG A 1 101 ? 27.850 15.054 25.114 1.00 40.17 101 ARG A O 1
ATOM 752 N N . GLY A 1 102 ? 26.826 13.731 23.613 1.00 38.02 102 GLY A N 1
ATOM 753 C CA . GLY A 1 102 ? 27.931 12.791 23.567 1.00 34.77 102 GLY A CA 1
ATOM 754 C C . GLY A 1 102 ? 28.065 11.873 24.767 1.00 33.72 102 GLY A C 1
ATOM 755 O O . GLY A 1 102 ? 29.169 11.427 25.091 1.00 30.59 102 GLY A O 1
ATOM 756 N N . LEU A 1 103 ? 26.956 11.585 25.438 1.00 30.78 103 LEU A N 1
ATOM 757 C CA . LEU A 1 103 ? 27.013 10.694 26.583 1.00 31.51 103 LEU A CA 1
ATOM 758 C C . LEU A 1 103 ? 27.266 9.283 26.070 1.00 30.91 103 LEU A C 1
ATOM 759 O O . LEU A 1 103 ? 26.728 8.880 25.037 1.00 31.54 103 LEU A O 1
ATOM 764 N N . LYS A 1 104 ? 28.104 8.541 26.780 1.00 29.70 104 LYS A N 1
ATOM 765 C CA . LYS A 1 104 ? 28.429 7.184 26.376 1.00 31.11 104 LYS A CA 1
ATOM 766 C C . LYS A 1 104 ? 28.061 6.191 27.464 1.00 28.65 104 LYS A C 1
ATOM 767 O O . LYS A 1 104 ? 28.110 6.506 28.653 1.00 28.99 104 LYS A O 1
ATOM 773 N N . ARG A 1 105 ? 27.679 4.989 27.053 1.00 29.36 105 ARG A N 1
ATOM 774 C CA . ARG A 1 105 ? 27.312 3.964 28.017 1.00 28.11 105 ARG A CA 1
ATOM 775 C C . ARG A 1 105 ? 28.561 3.499 28.737 1.00 28.00 105 ARG A C 1
ATOM 776 O O . ARG A 1 105 ? 29.584 3.241 28.103 1.00 28.90 105 ARG A O 1
ATOM 784 N N . VAL A 1 106 ? 28.479 3.383 30.058 1.00 27.75 106 VAL A N 1
ATOM 785 C CA . VAL A 1 106 ? 29.627 2.963 30.846 1.00 28.04 106 VAL A CA 1
ATOM 786 C C . VAL A 1 106 ? 29.378 1.732 31.716 1.00 28.52 106 VAL A C 1
ATOM 787 O O . VAL A 1 106 ? 30.024 1.563 32.752 1.00 28.34 106 VAL A O 1
ATOM 791 N N . ASP A 1 107 ? 28.446 0.874 31.307 1.00 28.52 107 ASP A N 1
ATOM 792 C CA . ASP A 1 107 ? 28.169 -0.333 32.078 1.00 26.10 107 ASP A CA 1
ATOM 793 C C . ASP A 1 107 ? 28.141 -1.582 31.203 1.00 27.16 107 ASP A C 1
ATOM 794 O O . ASP A 1 107 ? 27.908 -2.686 31.693 1.00 27.85 107 ASP A O 1
ATOM 799 N N . GLY A 1 108 ? 28.386 -1.402 29.908 1.00 26.58 108 GLY A N 1
ATOM 800 C CA . GLY A 1 108 ? 28.397 -2.526 28.988 1.00 28.13 108 GLY A CA 1
ATOM 801 C C . GLY A 1 108 ? 27.048 -3.173 28.703 1.00 28.92 108 GLY A C 1
ATOM 802 O O . GLY A 1 108 ? 26.986 -4.207 28.040 1.00 29.28 108 GLY A O 1
ATOM 803 N N . GLY A 1 109 ? 25.965 -2.573 29.186 1.00 28.63 109 GLY A N 1
ATOM 804 C CA . GLY A 1 109 ? 24.652 -3.157 28.956 1.00 29.00 109 GLY A CA 1
ATOM 805 C C . GLY A 1 109 ? 23.999 -2.799 27.629 1.00 28.51 109 GLY A C 1
ATOM 806 O O . GLY A 1 109 ? 24.550 -2.035 26.833 1.00 27.71 109 GLY A O 1
ATOM 807 N N . VAL A 1 110 ? 22.817 -3.367 27.394 1.00 27.02 110 VAL A N 1
ATOM 808 C CA . VAL A 1 110 ? 22.047 -3.106 26.184 1.00 24.64 110 VAL A CA 1
ATOM 809 C C . VAL A 1 110 ? 20.643 -2.697 26.622 1.00 24.20 110 VAL A C 1
ATOM 810 O O . VAL A 1 110 ? 20.159 -3.142 27.665 1.00 22.81 110 VAL A O 1
ATOM 814 N N . GLY A 1 111 ? 19.995 -1.854 25.827 1.00 21.67 111 GLY A N 1
ATOM 815 C CA . GLY A 1 111 ? 18.663 -1.391 26.172 1.00 19.78 111 GLY A CA 1
ATOM 816 C C . GLY A 1 111 ? 18.711 -0.468 27.379 1.00 20.95 111 GLY A C 1
ATOM 817 O O . GLY A 1 111 ? 19.657 0.310 27.541 1.00 22.25 111 GLY A O 1
ATOM 818 N N . LEU A 1 112 ? 17.685 -0.552 28.222 1.00 18.56 112 LEU A N 1
ATOM 819 C CA . LEU A 1 112 ? 17.593 0.262 29.434 1.00 20.06 112 LEU A CA 1
ATOM 820 C C . LEU A 1 112 ? 16.993 -0.628 30.523 1.00 19.31 112 LEU A C 1
ATOM 821 O O . LEU A 1 112 ? 16.297 -1.601 30.216 1.00 18.46 112 LEU A O 1
ATOM 826 N N . PRO A 1 113 ? 17.227 -0.299 31.807 1.00 20.35 113 PRO A N 1
ATOM 827 C CA . PRO A 1 113 ? 17.995 0.828 32.349 1.00 20.56 113 PRO A CA 1
ATOM 828 C C . PRO A 1 113 ? 19.475 0.757 31.995 1.00 22.27 113 PRO A C 1
ATOM 829 O O . PRO A 1 113 ? 19.992 -0.302 31.635 1.00 22.05 113 PRO A O 1
ATOM 833 N N . GLY A 1 114 ? 20.157 1.892 32.108 1.00 22.96 114 GLY A N 1
ATOM 834 C CA . GLY A 1 114 ? 21.574 1.923 31.800 1.00 22.55 114 GLY A CA 1
ATOM 835 C C . GLY A 1 114 ? 22.255 3.147 32.373 1.00 24.27 114 GLY A C 1
ATOM 836 O O . GLY A 1 114 ? 21.613 4.172 32.608 1.00 22.03 114 GLY A O 1
ATOM 837 N N . ARG A 1 115 ? 23.558 3.037 32.611 1.00 24.93 115 ARG A N 1
ATOM 838 C CA . ARG A 1 115 ? 24.335 4.150 33.147 1.00 27.25 115 ARG A CA 1
ATOM 839 C C . ARG A 1 115 ? 25.147 4.756 32.004 1.00 25.88 115 ARG A C 1
ATOM 840 O O . ARG A 1 115 ? 25.813 4.040 31.245 1.00 25.25 115 ARG A O 1
ATOM 848 N N . PHE A 1 116 ? 25.069 6.078 31.879 1.00 24.78 116 PHE A N 1
ATOM 849 C CA . PHE A 1 116 ? 25.763 6.808 30.823 1.00 25.01 116 PHE A CA 1
ATOM 850 C C . PHE A 1 116 ? 26.575 7.934 31.455 1.00 25.11 116 PHE A C 1
ATOM 851 O O . PHE A 1 116 ? 26.223 8.433 32.522 1.00 24.83 116 PHE A O 1
ATOM 859 N N . ALA A 1 117 ? 27.655 8.338 30.794 1.00 25.72 117 ALA A N 1
ATOM 860 C CA . ALA A 1 117 ? 28.503 9.400 31.325 1.00 27.77 117 ALA A CA 1
ATOM 861 C C . ALA A 1 117 ? 29.109 10.254 30.222 1.00 29.01 117 ALA A C 1
ATOM 862 O O . ALA A 1 117 ? 29.256 9.810 29.086 1.00 28.80 117 ALA A O 1
ATOM 864 N N . GLY A 1 118 ? 29.462 11.486 30.572 1.00 31.98 118 GLY A N 1
ATOM 865 C CA . GLY A 1 118 ? 30.057 12.390 29.606 1.00 35.56 118 GLY A CA 1
ATOM 866 C C . GLY A 1 118 ? 30.908 13.439 30.292 1.00 38.33 118 GLY A C 1
ATOM 867 O O . GLY A 1 118 ? 31.091 13.396 31.510 1.00 37.84 118 GLY A O 1
ATOM 868 N N . GLU A 1 119 ? 31.419 14.388 29.512 1.00 41.02 119 GLU A N 1
ATOM 869 C CA . GLU A 1 119 ? 32.262 15.455 30.045 1.00 44.68 119 GLU A CA 1
ATOM 870 C C . GLU A 1 119 ? 31.550 16.227 31.153 1.00 45.31 119 GLU A C 1
ATOM 871 O O . GLU A 1 119 ? 32.194 16.824 32.015 1.00 46.82 119 GLU A O 1
ATOM 877 N N . GLU A 1 120 ? 30.220 16.202 31.131 1.00 45.00 120 GLU A N 1
ATOM 878 C CA . GLU A 1 120 ? 29.425 16.930 32.113 1.00 44.93 120 GLU A CA 1
ATOM 879 C C . GLU A 1 120 ? 28.861 16.098 33.264 1.00 43.80 120 GLU A C 1
ATOM 880 O O . GLU A 1 120 ? 28.063 16.602 34.056 1.00 44.76 120 GLU A O 1
ATOM 886 N N . GLY A 1 121 ? 29.275 14.835 33.362 1.00 40.91 121 GLY A N 1
ATOM 887 C CA . GLY A 1 121 ? 28.795 13.980 34.438 1.00 38.29 121 GLY A CA 1
ATOM 888 C C . GLY A 1 121 ? 28.201 12.666 33.962 1.00 36.39 121 GLY A C 1
ATOM 889 O O . GLY A 1 121 ? 28.419 12.260 32.818 1.00 33.86 121 GLY A O 1
ATOM 890 N N . GLU A 1 122 ? 27.455 11.995 34.837 1.00 35.73 122 GLU A N 1
ATOM 891 C CA . GLU A 1 122 ? 26.826 10.724 34.478 1.00 35.21 122 GLU A CA 1
ATOM 892 C C . GLU A 1 122 ? 25.363 10.638 34.914 1.00 33.92 122 GLU A C 1
ATOM 893 O O . GLU A 1 122 ? 24.891 11.439 35.725 1.00 31.99 122 GLU A O 1
ATOM 899 N N . VAL A 1 123 ? 24.650 9.655 34.376 1.00 30.41 123 VAL A N 1
ATOM 900 C CA . VAL A 1 123 ? 23.238 9.491 34.693 1.00 28.59 123 VAL A CA 1
ATOM 901 C C . VAL A 1 123 ? 22.761 8.049 34.555 1.00 27.54 123 VAL A C 1
ATOM 902 O O . VAL A 1 123 ? 23.130 7.353 33.610 1.00 26.98 123 VAL A O 1
ATOM 906 N N . PHE A 1 124 ? 21.958 7.604 35.515 1.00 26.33 124 PHE A N 1
ATOM 907 C CA . PHE A 1 124 ? 21.384 6.264 35.462 1.00 25.12 124 PHE A CA 1
ATOM 908 C C . PHE A 1 124 ? 19.988 6.483 34.889 1.00 23.42 124 PHE A C 1
ATOM 909 O O . PHE A 1 124 ? 19.117 7.059 35.547 1.00 23.15 124 PHE A O 1
ATOM 917 N N . LEU A 1 125 ? 19.785 6.027 33.661 1.00 22.54 125 LEU A N 1
ATOM 918 C CA . LEU A 1 125 ? 18.513 6.214 32.973 1.00 20.50 125 LEU A CA 1
ATOM 919 C C . LEU A 1 125 ? 17.610 4.987 32.973 1.00 20.46 125 LEU A C 1
ATOM 920 O O . LEU A 1 125 ? 18.048 3.885 32.646 1.00 18.92 125 LEU A O 1
ATOM 925 N N . ALA A 1 126 ? 16.347 5.190 33.335 1.00 18.45 126 ALA A N 1
ATOM 926 C CA . ALA A 1 126 ? 15.378 4.103 33.344 1.00 18.09 126 ALA A CA 1
ATOM 927 C C . ALA A 1 126 ? 14.031 4.633 32.873 1.00 19.32 126 ALA A C 1
ATOM 928 O O . ALA A 1 126 ? 13.694 5.795 33.104 1.00 18.41 126 ALA A O 1
ATOM 930 N N . VAL A 1 127 ? 13.278 3.777 32.191 1.00 18.80 127 VAL A N 1
ATOM 931 C CA . VAL A 1 127 ? 11.951 4.123 31.703 1.00 18.20 127 VAL A CA 1
ATOM 932 C C . VAL A 1 127 ? 10.951 3.222 32.431 1.00 19.03 127 VAL A C 1
ATOM 933 O O . VAL A 1 127 ? 11.073 1.997 32.393 1.00 17.86 127 VAL A O 1
ATOM 937 N N . ILE A 1 128 ? 9.983 3.834 33.110 1.00 18.86 128 ILE A N 1
ATOM 938 C CA . ILE A 1 128 ? 8.955 3.090 33.829 1.00 18.29 128 ILE A CA 1
ATOM 939 C C . ILE A 1 128 ? 7.717 3.149 32.937 1.00 17.62 128 ILE A C 1
ATOM 940 O O . ILE A 1 128 ? 7.150 4.216 32.722 1.00 17.34 128 ILE A O 1
ATOM 945 N N . PRO A 1 129 ? 7.298 2.000 32.391 1.00 17.04 129 PRO A N 1
ATOM 946 C CA . PRO A 1 129 ? 6.125 1.959 31.514 1.00 19.29 129 PRO A CA 1
ATOM 947 C C . PRO A 1 129 ? 4.811 2.292 32.206 1.00 20.11 129 PRO A C 1
ATOM 948 O O . PRO A 1 129 ? 4.688 2.193 33.433 1.00 19.56 129 PRO A O 1
ATOM 952 N N . GLY A 1 130 ? 3.839 2.712 31.406 1.00 20.18 130 GLY A N 1
ATOM 953 C CA . GLY A 1 130 ? 2.528 3.046 31.934 1.00 20.36 130 GLY A CA 1
ATOM 954 C C . GLY A 1 130 ? 1.464 2.657 30.924 1.00 19.78 130 GLY A C 1
ATOM 955 O O . GLY A 1 130 ? 1.776 2.386 29.762 1.00 20.51 130 GLY A O 1
ATOM 956 N N . VAL A 1 131 ? 0.208 2.613 31.355 1.00 17.03 131 VAL A N 1
ATOM 957 C CA . VAL A 1 131 ? -0.873 2.271 30.441 1.00 17.08 131 VAL A CA 1
ATOM 958 C C . VAL A 1 131 ? -0.981 3.420 29.438 1.00 16.31 131 VAL A C 1
ATOM 959 O O . VAL A 1 131 ? -1.174 4.570 29.827 1.00 16.18 131 VAL A O 1
ATOM 963 N N . THR A 1 132 ? -0.845 3.121 28.149 1.00 15.70 132 THR A N 1
ATOM 964 C CA . THR A 1 132 ? -0.927 4.184 27.154 1.00 15.29 132 THR A CA 1
ATOM 965 C C . THR A 1 132 ? -2.389 4.490 26.836 1.00 15.59 132 THR A C 1
ATOM 966 O O . THR A 1 132 ? -3.282 3.675 27.102 1.00 15.82 132 THR A O 1
ATOM 970 N N . ALA A 1 133 ? -2.634 5.669 26.274 1.00 15.48 133 ALA A N 1
ATOM 971 C CA . ALA A 1 133 ? -3.987 6.093 25.957 1.00 15.94 133 ALA A CA 1
ATOM 972 C C . ALA A 1 133 ? -4.769 5.057 25.150 1.00 16.33 133 ALA A C 1
ATOM 973 O O . ALA A 1 133 ? -5.943 4.829 25.422 1.00 15.41 133 ALA A O 1
ATOM 975 N N . ALA A 1 134 ? -4.122 4.425 24.172 1.00 15.43 134 ALA A N 1
ATOM 976 C CA . ALA A 1 134 ? -4.791 3.420 23.346 1.00 16.57 134 ALA A CA 1
ATOM 977 C C . ALA A 1 134 ? -5.455 2.329 24.187 1.00 16.93 134 ALA A C 1
ATOM 978 O O . ALA A 1 134 ? -6.635 2.036 24.000 1.00 16.59 134 ALA A O 1
ATOM 980 N N . ASN A 1 135 ? -4.696 1.745 25.113 1.00 16.36 135 ASN A N 1
ATOM 981 C CA . ASN A 1 135 ? -5.197 0.682 25.990 1.00 19.72 135 ASN A CA 1
ATOM 982 C C . ASN A 1 135 ? -6.175 1.220 27.032 1.00 17.81 135 ASN A C 1
ATOM 983 O O . ASN A 1 135 ? -7.142 0.546 27.400 1.00 15.81 135 ASN A O 1
ATOM 988 N N . ALA A 1 136 ? -5.924 2.435 27.508 1.00 17.67 136 ALA A N 1
ATOM 989 C CA . ALA A 1 136 ? -6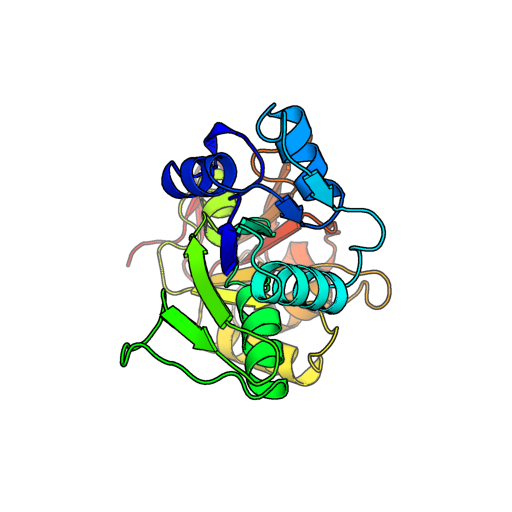.803 3.040 28.502 1.00 17.05 136 ALA A CA 1
ATOM 990 C C . ALA A 1 136 ? -8.186 3.327 27.908 1.00 17.42 136 ALA A C 1
ATOM 991 O O . ALA A 1 136 ? -9.207 3.000 28.522 1.00 13.87 136 ALA A O 1
ATOM 993 N N . VAL A 1 137 ? -8.242 3.928 26.718 1.00 15.43 137 VAL A N 1
ATOM 994 C CA . VAL A 1 137 ? -9.557 4.211 26.145 1.00 16.15 137 VAL A CA 1
ATOM 995 C C . VAL A 1 137 ? -10.235 2.927 25.660 1.00 13.49 137 VAL A C 1
ATOM 996 O O . VAL A 1 137 ? -11.462 2.820 25.680 1.00 14.59 137 VAL A O 1
ATOM 1000 N N . ALA A 1 138 ? -9.443 1.942 25.249 1.00 14.06 138 ALA A N 1
ATOM 1001 C CA . ALA A 1 138 ? -10.005 0.668 24.794 1.00 14.21 138 ALA A CA 1
ATOM 1002 C C . ALA A 1 138 ? -10.753 -0.016 25.941 1.00 15.12 138 ALA A C 1
ATOM 1003 O O . ALA A 1 138 ? -11.785 -0.656 25.722 1.00 15.25 138 ALA A O 1
ATOM 1005 N N . SER A 1 139 ? -10.243 0.126 27.166 1.00 13.81 139 SER A N 1
ATOM 1006 C CA . SER A 1 139 ? -10.898 -0.496 28.326 1.00 15.71 139 SER A CA 1
ATOM 1007 C C . SER A 1 139 ? -12.257 0.149 28.604 1.00 14.81 139 SER A C 1
ATOM 1008 O O . SER A 1 139 ? -13.122 -0.440 29.265 1.00 17.04 139 SER A O 1
ATOM 1011 N N . LEU A 1 140 ? -12.446 1.360 28.092 1.00 15.55 140 LEU A N 1
ATOM 1012 C CA . LEU A 1 140 ? -13.704 2.081 28.273 1.00 15.41 140 LEU A CA 1
ATOM 1013 C C . LEU A 1 140 ? -14.631 1.913 27.074 1.00 15.03 140 LEU A C 1
ATOM 1014 O O . LEU A 1 140 ? -15.735 2.476 27.047 1.00 15.51 140 LEU A O 1
ATOM 1019 N N . LEU A 1 141 ? -14.190 1.132 26.093 1.00 15.27 141 LEU A N 1
ATOM 1020 C CA . LEU A 1 141 ? -14.962 0.918 24.869 1.00 16.37 141 LEU A CA 1
ATOM 1021 C C . LEU A 1 141 ? -15.467 -0.506 24.661 1.00 17.21 141 LEU A C 1
ATOM 1022 O O . LEU A 1 141 ? -16.595 -0.710 24.214 1.00 15.63 141 LEU A O 1
ATOM 1027 N N . GLY A 1 142 ? -14.617 -1.479 24.974 1.00 15.54 142 GLY A N 1
ATOM 1028 C CA . GLY A 1 142 ? -14.961 -2.880 24.800 1.00 18.03 142 GLY A CA 1
ATOM 1029 C C . GLY A 1 142 ? -13.697 -3.634 24.433 1.00 19.31 142 GLY A C 1
ATOM 1030 O O . GLY A 1 142 ? -12.809 -3.793 25.269 1.00 20.13 142 GLY A O 1
ATOM 1031 N N . SER A 1 143 ? -13.607 -4.087 23.184 1.00 18.67 143 SER A N 1
ATOM 1032 C CA . SER A 1 143 ? -12.432 -4.812 22.702 1.00 19.59 143 SER A CA 1
ATOM 1033 C C . SER A 1 143 ? -12.065 -4.282 21.315 1.00 20.38 143 SER A C 1
ATOM 1034 O O . SER A 1 143 ? -11.819 -5.059 20.391 1.00 22.25 143 SER A O 1
ATOM 1037 N N . PRO A 1 144 ? -12.009 -2.949 21.153 1.00 20.05 144 PRO A N 1
ATOM 1038 C CA . PRO A 1 144 ? -11.672 -2.359 19.849 1.00 19.44 144 PRO A CA 1
ATOM 1039 C C . PRO A 1 144 ? -10.308 -2.723 19.272 1.00 20.88 144 PRO A C 1
ATOM 1040 O O . PRO A 1 144 ? -10.158 -2.821 18.051 1.00 20.54 144 PRO A O 1
ATOM 1044 N N . LEU A 1 145 ? -9.322 -2.932 20.143 1.00 18.50 145 LEU A N 1
ATOM 1045 C CA . LEU A 1 145 ? -7.966 -3.247 19.702 1.00 20.13 145 LEU A CA 1
ATOM 1046 C C . LEU A 1 145 ? -7.632 -4.734 19.720 1.00 20.79 145 LEU A C 1
ATOM 1047 O O . LEU A 1 145 ? -6.461 -5.105 19.661 1.00 20.34 145 LEU A O 1
ATOM 1052 N N . ALA A 1 146 ? -8.662 -5.574 19.782 1.00 21.46 146 ALA A N 1
ATOM 1053 C CA . ALA A 1 146 ? -8.494 -7.022 19.835 1.00 23.40 146 ALA A CA 1
ATOM 1054 C C . ALA A 1 146 ? -7.760 -7.635 18.643 1.00 25.28 146 ALA A C 1
ATOM 1055 O O . ALA A 1 146 ? -7.453 -8.827 18.648 1.00 27.78 146 ALA A O 1
ATOM 1057 N N . HIS A 1 147 ? -7.495 -6.843 17.614 1.00 26.15 147 HIS A N 1
ATOM 1058 C CA . HIS A 1 147 ? -6.739 -7.352 16.496 1.00 28.57 147 HIS A CA 1
ATOM 1059 C C . HIS A 1 147 ? -5.654 -6.359 16.131 1.00 28.88 147 HIS A C 1
ATOM 1060 O O . HIS A 1 147 ? -5.457 -5.344 16.787 1.00 30.88 147 HIS A O 1
ATOM 1067 N N . ASP A 1 148 ? -4.908 -6.629 15.064 1.00 27.00 148 ASP A N 1
ATOM 1068 C CA . ASP A 1 148 ? -3.813 -5.757 14.668 1.00 24.70 148 ASP A CA 1
ATOM 1069 C C . ASP A 1 148 ? -4.211 -4.288 14.644 1.00 25.25 148 ASP A C 1
ATOM 1070 O O . ASP A 1 148 ? -5.204 -3.901 14.021 1.00 23.20 148 ASP A O 1
ATOM 1075 N N . THR A 1 149 ? -3.416 -3.477 15.334 1.00 23.79 149 THR A N 1
ATOM 1076 C CA . THR A 1 149 ? -3.681 -2.048 15.474 1.00 22.15 149 THR A CA 1
ATOM 1077 C C . THR A 1 149 ? -2.516 -1.152 15.114 1.00 22.77 149 THR A C 1
ATOM 1078 O O . THR A 1 149 ? -1.348 -1.507 15.287 1.00 22.04 149 THR A O 1
ATOM 1082 N N . CYS A 1 150 ? -2.861 0.035 14.631 1.00 22.06 150 CYS A N 1
ATOM 1083 C CA . CYS A 1 150 ? -1.906 1.055 14.242 1.00 22.53 150 CYS A CA 1
ATOM 1084 C C . CYS A 1 150 ? -2.092 2.297 15.124 1.00 21.31 150 CYS A C 1
ATOM 1085 O O . CYS A 1 150 ? -3.215 2.748 15.320 1.00 22.51 150 CYS A O 1
ATOM 1089 N N . LEU A 1 151 ? -1.000 2.845 15.652 1.00 20.61 151 LEU A N 1
ATOM 1090 C CA . LEU A 1 151 ? -1.076 4.058 16.471 1.00 21.21 151 LEU A CA 1
ATOM 1091 C C . LEU A 1 151 ? -0.505 5.197 15.633 1.00 19.76 151 LEU A C 1
ATOM 1092 O O . LEU A 1 151 ? 0.636 5.129 15.183 1.00 20.03 151 LEU A O 1
ATOM 1097 N N . ILE A 1 152 ? -1.299 6.240 15.429 1.00 19.30 152 ILE A N 1
ATOM 1098 C CA . ILE A 1 152 ? -0.862 7.376 14.628 1.00 18.41 152 ILE A CA 1
ATOM 1099 C C . ILE A 1 152 ? -1.148 8.690 15.331 1.00 19.71 152 ILE A C 1
ATOM 1100 O O . ILE A 1 152 ? -2.249 8.900 15.834 1.00 19.03 152 ILE A O 1
ATOM 1105 N N . SER A 1 153 ? -0.163 9.580 15.356 1.00 20.10 153 SER A N 1
ATOM 1106 C CA . SER A 1 153 ? -0.361 10.886 15.960 1.00 23.94 153 SER A CA 1
ATOM 1107 C C . SER A 1 153 ? -0.695 11.887 14.853 1.00 27.06 153 SER A C 1
ATOM 1108 O O . SER A 1 153 ? -0.036 11.911 13.813 1.00 27.50 153 SER A O 1
ATOM 1111 N N . LEU A 1 154 ? -1.725 12.704 15.059 1.00 29.20 154 LEU A N 1
ATOM 1112 C CA . LEU A 1 154 ? -2.084 13.697 14.053 1.00 32.63 154 LEU A CA 1
ATOM 1113 C C . LEU A 1 154 ? -1.419 15.036 14.336 1.00 35.80 154 LEU A C 1
ATOM 1114 O O . LEU A 1 154 ? -1.786 16.060 13.762 1.00 36.93 154 LEU A O 1
ATOM 1119 N N . SER A 1 155 ? -0.440 15.021 15.232 1.00 38.92 155 SER A N 1
ATOM 1120 C CA . SER A 1 155 ? 0.328 16.224 15.526 1.00 44.59 155 SER A CA 1
ATOM 1121 C C . SER A 1 155 ? 1.334 16.523 14.417 1.00 48.54 155 SER A C 1
ATOM 1122 O O . SER A 1 155 ? 2.437 15.994 14.376 1.00 50.27 155 SER A O 1
ATOM 1125 N N . ASP A 1 156 ? 0.900 17.372 13.466 1.00 53.13 156 ASP A N 1
ATOM 1126 C CA . ASP A 1 156 ? 1.777 17.703 12.349 1.00 56.77 156 ASP A CA 1
ATOM 1127 C C . ASP A 1 156 ? 3.067 18.378 12.825 1.00 58.77 156 ASP A C 1
ATOM 1128 O O . ASP A 1 156 ? 4.029 18.551 12.087 1.00 59.69 156 ASP A O 1
ATOM 1133 N N . LEU A 1 157 ? 3.047 18.800 14.104 1.00 60.32 157 LEU A N 1
ATOM 1134 C CA . LEU A 1 157 ? 4.253 19.363 14.698 1.00 60.98 157 LEU A CA 1
ATOM 1135 C C . LEU A 1 157 ? 5.428 18.386 14.601 1.00 61.60 157 LEU A C 1
ATOM 1136 O O . LEU A 1 157 ? 5.391 17.279 15.121 1.00 63.02 157 LEU A O 1
ATOM 1141 N N . LEU A 1 158 ? 6.481 18.792 13.898 1.00 61.43 158 LEU A N 1
ATOM 1142 C CA . LEU A 1 158 ? 7.673 17.963 13.732 1.00 60.87 158 LEU A CA 1
ATOM 1143 C C . LEU A 1 158 ? 7.469 16.733 12.833 1.00 59.90 158 LEU A C 1
ATOM 1144 O O . LEU A 1 158 ? 8.354 15.881 12.721 1.00 59.88 158 LEU A O 1
ATOM 1149 N N . THR A 1 159 ? 6.311 16.658 12.178 1.00 58.18 159 THR A N 1
ATOM 1150 C CA . THR A 1 159 ? 5.993 15.548 11.277 1.00 56.32 159 THR A CA 1
ATOM 1151 C C . THR A 1 159 ? 5.118 16.020 10.110 1.00 54.43 159 THR A C 1
ATOM 1152 O O . THR A 1 159 ? 3.989 16.469 10.309 1.00 54.25 159 THR A O 1
ATOM 1156 N N . PRO A 1 160 ? 5.629 15.909 8.873 1.00 52.64 160 PRO A N 1
ATOM 1157 C CA . PRO A 1 160 ? 4.917 16.321 7.656 1.00 50.57 160 PRO A CA 1
ATOM 1158 C C . PRO A 1 160 ? 3.551 15.662 7.477 1.00 47.62 160 PRO A C 1
ATOM 1159 O O . PRO A 1 160 ? 3.417 14.448 7.631 1.00 48.14 160 PRO A O 1
ATOM 1163 N N . TRP A 1 161 ? 2.541 16.459 7.140 1.00 43.58 161 TRP A N 1
ATOM 1164 C CA . TRP A 1 161 ? 1.204 15.921 6.931 1.00 40.40 161 TRP A CA 1
ATOM 1165 C C . TRP A 1 161 ? 1.181 14.867 5.823 1.00 39.21 161 TRP A C 1
ATOM 1166 O O . TRP A 1 161 ? 0.464 13.871 5.924 1.00 39.66 161 TRP A O 1
ATOM 1177 N N . PRO A 1 162 ? 1.950 15.081 4.739 1.00 36.75 162 PRO A N 1
ATOM 1178 C CA . PRO A 1 162 ? 1.959 14.091 3.659 1.00 34.77 162 PRO A CA 1
ATOM 1179 C C . PRO A 1 162 ? 2.324 12.702 4.182 1.00 32.51 162 PRO A C 1
ATOM 1180 O O . PRO A 1 162 ? 1.769 11.699 3.740 1.00 31.40 162 PRO A O 1
ATOM 1184 N N . LEU A 1 163 ? 3.259 12.652 5.125 1.00 32.06 163 LEU A N 1
ATOM 1185 C CA . LEU A 1 163 ? 3.676 11.381 5.711 1.00 32.81 163 LEU A CA 1
ATOM 1186 C C . LEU A 1 163 ? 2.518 10.795 6.516 1.00 32.64 163 LEU A C 1
ATOM 1187 O O . LEU A 1 163 ? 2.242 9.598 6.442 1.00 33.29 163 LEU A O 1
ATOM 1192 N N . ILE A 1 164 ? 1.833 11.645 7.275 1.00 33.40 164 ILE A N 1
ATOM 1193 C CA . ILE A 1 164 ? 0.702 11.188 8.070 1.00 33.22 164 ILE A CA 1
ATOM 1194 C C . ILE A 1 164 ? -0.341 10.584 7.133 1.00 32.57 164 ILE A C 1
ATOM 1195 O O . ILE A 1 164 ? -0.934 9.547 7.436 1.00 30.87 164 ILE A O 1
ATOM 1200 N N . GLU A 1 165 ? -0.552 11.222 5.983 1.00 32.34 165 GLU A N 1
ATOM 1201 C CA . GLU A 1 165 ? -1.505 10.710 5.003 1.00 31.72 165 GLU A CA 1
ATOM 1202 C C . GLU A 1 165 ? -1.039 9.338 4.541 1.00 29.97 165 GLU A C 1
ATOM 1203 O O . GLU A 1 165 ? -1.841 8.429 4.337 1.00 31.92 165 GLU A O 1
ATOM 1209 N N . ARG A 1 166 ? 0.269 9.199 4.370 1.00 30.60 166 ARG A N 1
ATOM 1210 C CA . ARG A 1 166 ? 0.849 7.935 3.938 1.00 29.71 166 ARG A CA 1
ATOM 1211 C C . ARG A 1 166 ? 0.584 6.870 4.997 1.00 28.05 166 ARG A C 1
ATOM 1212 O O . ARG A 1 166 ? 0.176 5.750 4.683 1.00 29.28 166 ARG A O 1
ATOM 1220 N N . ARG A 1 167 ? 0.824 7.230 6.252 1.00 28.85 167 ARG A N 1
AT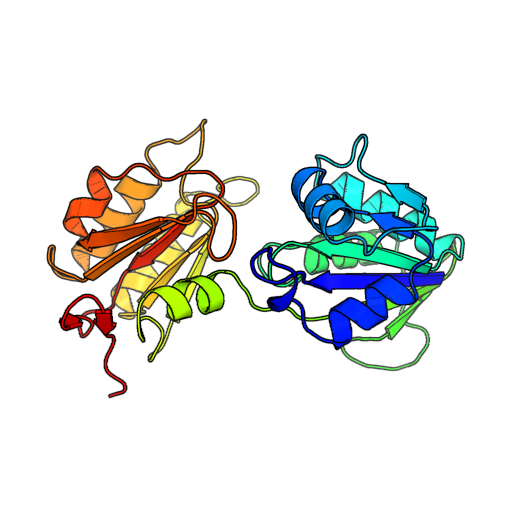OM 1221 C CA . ARG A 1 167 ? 0.599 6.314 7.367 1.00 27.58 167 ARG A CA 1
ATOM 1222 C C . ARG A 1 167 ? -0.870 5.887 7.369 1.00 25.22 167 ARG A C 1
ATOM 1223 O O . ARG A 1 167 ? -1.187 4.708 7.530 1.00 24.79 167 ARG A O 1
ATOM 1231 N N . LEU A 1 168 ? -1.764 6.851 7.168 1.00 26.11 168 LEU A N 1
ATOM 1232 C CA . LEU A 1 168 ? -3.201 6.574 7.145 1.00 26.08 168 LEU A CA 1
ATOM 1233 C C . LEU A 1 168 ? -3.606 5.664 5.988 1.00 26.65 168 LEU A C 1
ATOM 1234 O O . LEU A 1 168 ? -4.416 4.752 6.164 1.00 26.26 168 LEU A O 1
ATOM 1239 N N . HIS A 1 169 ? -3.063 5.910 4.797 1.00 27.32 169 HIS A N 1
ATOM 1240 C CA . HIS A 1 169 ? -3.396 5.057 3.657 1.00 26.73 169 HIS A CA 1
ATOM 1241 C C . HIS A 1 169 ? -2.912 3.638 3.925 1.00 24.95 169 HIS A C 1
ATOM 1242 O O . HIS A 1 169 ? -3.619 2.671 3.653 1.00 27.62 169 HIS A O 1
ATOM 1249 N N . ALA A 1 170 ? -1.705 3.515 4.467 1.00 26.83 170 ALA A N 1
ATOM 1250 C CA . ALA A 1 170 ? -1.150 2.194 4.766 1.00 26.63 170 ALA A CA 1
ATOM 1251 C C . ALA A 1 170 ? -2.022 1.485 5.799 1.00 26.19 170 ALA A C 1
ATOM 1252 O O . ALA A 1 170 ? -2.366 0.314 5.638 1.00 27.05 170 ALA A O 1
ATOM 1254 N N . ALA A 1 171 ? -2.381 2.202 6.860 1.00 26.80 171 ALA A N 1
ATOM 1255 C CA . ALA A 1 171 ? -3.218 1.632 7.909 1.00 26.82 171 ALA A CA 1
ATOM 1256 C C . ALA A 1 171 ? -4.559 1.251 7.293 1.00 27.51 171 ALA A C 1
ATOM 1257 O O . ALA A 1 171 ? -5.158 0.237 7.650 1.00 26.13 171 ALA A O 1
ATOM 1259 N N . GLY A 1 172 ? -5.024 2.071 6.356 1.00 27.98 172 GLY A N 1
ATOM 1260 C CA . GLY A 1 172 ? -6.285 1.782 5.700 1.00 28.06 172 GLY A CA 1
ATOM 1261 C C . GLY A 1 172 ? -6.192 0.547 4.819 1.00 28.23 172 GLY A C 1
ATOM 1262 O O . GLY A 1 172 ? -6.991 -0.376 4.950 1.00 27.14 172 GLY A O 1
ATOM 1263 N N . GLN A 1 173 ? -5.209 0.519 3.924 1.00 31.14 173 GLN A N 1
ATOM 1264 C CA . GLN A 1 173 ? -5.048 -0.621 3.027 1.00 33.61 173 GLN A CA 1
ATOM 1265 C C . GLN A 1 173 ? -4.723 -1.936 3.741 1.00 32.64 173 GLN A C 1
ATOM 1266 O O . GLN A 1 173 ? -5.075 -3.015 3.257 1.00 32.24 173 GLN A O 1
ATOM 1272 N N . GLY A 1 174 ? -4.085 -1.849 4.905 1.00 31.77 174 GLY A N 1
ATOM 1273 C CA . GLY A 1 174 ? -3.754 -3.053 5.652 1.00 28.28 174 GLY A CA 1
ATOM 1274 C C . GLY A 1 174 ? -4.886 -3.522 6.549 1.00 26.75 174 GLY A C 1
ATOM 1275 O O . GLY A 1 174 ? -4.800 -4.580 7.173 1.00 26.71 174 GLY A O 1
ATOM 1276 N N . ASP A 1 175 ? -5.958 -2.737 6.597 1.00 26.01 175 ASP A N 1
ATOM 1277 C CA . ASP A 1 175 ? -7.128 -3.037 7.418 1.00 25.39 175 ASP A CA 1
ATOM 1278 C C . ASP A 1 175 ? -6.793 -3.138 8.913 1.00 24.57 175 ASP A C 1
ATOM 1279 O O . ASP A 1 175 ? -7.228 -4.057 9.613 1.00 24.73 175 ASP A O 1
ATOM 1284 N N . PHE A 1 176 ? -6.016 -2.169 9.384 1.00 23.36 176 PHE A N 1
ATOM 1285 C CA . PHE A 1 176 ? -5.615 -2.083 10.787 1.00 24.31 176 PHE A CA 1
ATOM 1286 C C . PHE A 1 176 ? -6.640 -1.274 11.563 1.00 23.15 176 PHE A C 1
ATOM 1287 O O . PHE A 1 176 ? -7.231 -0.339 11.024 1.00 21.18 176 PHE A O 1
ATOM 1295 N N . VAL A 1 177 ? -6.852 -1.626 12.824 1.00 22.43 177 VAL A N 1
ATOM 1296 C CA . VAL A 1 177 ? -7.734 -0.827 13.659 1.00 20.66 177 VAL A CA 1
ATOM 1297 C C . VAL A 1 177 ? -6.840 0.399 13.832 1.00 18.93 177 VAL A C 1
ATOM 1298 O O . VAL A 1 177 ? -5.626 0.259 13.932 1.00 19.50 177 VAL A O 1
ATOM 1302 N N . VAL A 1 178 ? -7.409 1.596 13.848 1.00 18.14 178 VAL A N 1
ATOM 1303 C CA . VAL A 1 178 ? -6.585 2.788 13.972 1.00 17.16 178 VAL A CA 1
ATOM 1304 C C . VAL A 1 178 ? -6.844 3.598 15.241 1.00 17.40 178 VAL A C 1
ATOM 1305 O O . VAL A 1 178 ? -7.990 3.854 15.605 1.00 18.15 178 VAL A O 1
ATOM 1309 N N . VAL A 1 179 ? -5.769 3.999 15.908 1.00 17.25 179 VAL A N 1
ATOM 1310 C CA . VAL A 1 179 ? -5.889 4.810 17.114 1.00 17.88 179 VAL A CA 1
ATOM 1311 C C . VAL A 1 179 ? -5.180 6.127 16.845 1.00 16.75 179 VAL A C 1
ATOM 1312 O O . VAL A 1 179 ? -3.979 6.155 16.594 1.00 16.48 179 VAL A O 1
ATOM 1316 N N . LEU A 1 180 ? -5.935 7.218 16.900 1.00 18.14 180 LEU A N 1
ATOM 1317 C CA . LEU A 1 180 ? -5.379 8.541 16.647 1.00 17.68 180 LEU A CA 1
ATOM 1318 C C . LEU A 1 180 ? -5.078 9.317 17.922 1.00 18.03 180 LEU A C 1
ATOM 1319 O O . LEU A 1 180 ? -5.981 9.586 18.717 1.00 17.03 180 LEU A O 1
ATOM 1324 N N . TYR A 1 181 ? -3.806 9.666 18.105 1.00 17.49 181 TYR A N 1
ATOM 1325 C CA . TYR A 1 181 ? -3.350 10.455 19.251 1.00 19.70 181 TYR A CA 1
ATOM 1326 C C . TYR A 1 181 ? -3.285 11.905 18.761 1.00 22.36 181 TYR A C 1
ATOM 1327 O O . TYR A 1 181 ? -3.080 12.134 17.568 1.00 19.45 181 TYR A O 1
ATOM 1336 N N . ASN A 1 182 ? -3.451 12.869 19.666 1.00 23.57 182 ASN A N 1
ATOM 1337 C CA . ASN A 1 182 ? -3.393 14.290 19.295 1.00 29.59 182 ASN A CA 1
ATOM 1338 C C . ASN A 1 182 ? -4.253 14.533 18.045 1.00 30.72 182 ASN A C 1
ATOM 1339 O O . ASN A 1 182 ? -3.777 15.094 17.055 1.00 30.58 182 ASN A O 1
ATOM 1344 N N . PRO A 1 183 ? -5.535 14.129 18.088 1.00 32.99 183 PRO A N 1
ATOM 1345 C CA . PRO A 1 183 ? -6.511 14.253 16.998 1.00 35.80 183 PRO A CA 1
ATOM 1346 C C . PRO A 1 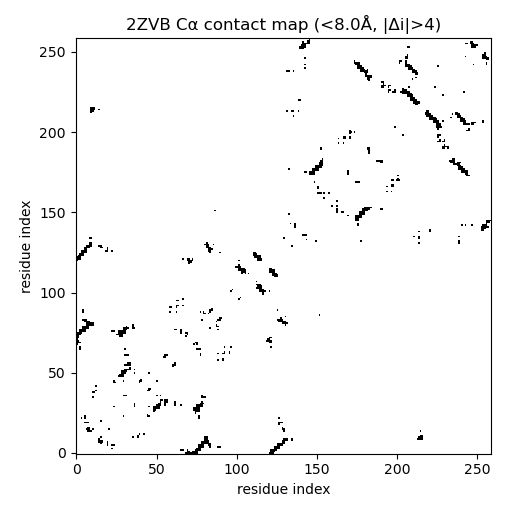183 ? -6.876 15.636 16.471 1.00 40.27 183 PRO A C 1
ATOM 1347 O O . PRO A 1 183 ? -7.080 15.801 15.268 1.00 41.00 183 PRO A O 1
ATOM 1351 N N . GLN A 1 184 ? -6.986 16.630 17.341 1.00 43.54 184 GLN A N 1
ATOM 1352 C CA . GLN A 1 184 ? -7.355 17.943 16.837 1.00 49.66 184 GLN A CA 1
ATOM 1353 C C . GLN A 1 184 ? -6.483 19.071 17.346 1.00 52.62 184 GLN A C 1
ATOM 1354 O O . GLN A 1 184 ? -6.046 19.074 18.496 1.00 53.11 184 GLN A O 1
ATOM 1360 N N . SER A 1 185 ? -6.236 20.030 16.461 1.00 56.73 185 SER A N 1
ATOM 1361 C CA . SER A 1 185 ? -5.404 21.176 16.780 1.00 60.99 185 SER A CA 1
ATOM 1362 C C . SER A 1 185 ? -6.131 22.486 16.516 1.00 62.82 185 SER A C 1
ATOM 1363 O O . SER A 1 185 ? -7.342 22.518 16.298 1.00 62.47 185 SER A O 1
ATOM 1366 N N . LYS A 1 186 ? -5.361 23.564 16.537 1.00 65.81 186 LYS A N 1
ATOM 1367 C CA . LYS A 1 186 ? -5.865 24.908 16.312 1.00 68.02 186 LYS A CA 1
ATOM 1368 C C . LYS A 1 186 ? -5.530 25.327 14.887 1.00 69.36 186 LYS A C 1
ATOM 1369 O O . LYS A 1 186 ? -6.399 25.765 14.134 1.00 70.25 186 LYS A O 1
ATOM 1375 N N . ARG A 1 187 ? -4.260 25.174 14.529 1.00 70.49 187 ARG A N 1
ATOM 1376 C CA . ARG A 1 187 ? -3.758 25.527 13.206 1.00 71.84 187 ARG A CA 1
ATOM 1377 C C . ARG A 1 187 ? -4.443 24.737 12.094 1.00 71.63 187 ARG A C 1
ATOM 1378 O O . ARG A 1 187 ? -4.710 25.268 11.015 1.00 72.11 187 ARG A O 1
ATOM 1386 N N . ARG A 1 188 ? -4.727 23.469 12.367 1.00 70.91 188 ARG A N 1
ATOM 1387 C CA . ARG A 1 188 ? -5.369 22.594 11.392 1.00 69.57 188 ARG A CA 1
ATOM 1388 C C . ARG A 1 188 ? -6.553 21.846 11.999 1.00 67.66 188 ARG A C 1
ATOM 1389 O O . ARG A 1 188 ? -6.422 20.711 12.458 1.00 68.22 188 ARG A O 1
ATOM 1397 N N . ASP A 1 189 ? -7.710 22.496 11.986 1.00 64.70 189 ASP A N 1
ATOM 1398 C CA . ASP A 1 189 ? -8.935 21.927 12.528 1.00 61.06 189 ASP A CA 1
ATOM 1399 C C . ASP A 1 189 ? -9.619 21.001 11.526 1.00 57.43 189 ASP A C 1
ATOM 1400 O O . ASP A 1 189 ? -10.784 20.644 11.695 1.00 57.24 189 ASP A O 1
ATOM 1405 N N . TRP A 1 190 ? -8.890 20.608 10.488 1.00 53.54 190 TRP A N 1
ATOM 1406 C CA . TRP A 1 190 ? -9.441 19.737 9.456 1.00 49.26 190 TRP A CA 1
ATOM 1407 C C . TRP A 1 190 ? -8.787 18.358 9.398 1.00 45.49 190 TRP A C 1
ATOM 1408 O O . TRP A 1 190 ? -9.259 17.480 8.678 1.00 44.78 190 TRP A O 1
ATOM 1419 N N . GLN A 1 191 ? -7.708 18.165 10.150 1.00 42.70 191 GLN A N 1
ATOM 1420 C CA . GLN A 1 191 ? -6.997 16.889 10.135 1.00 40.47 191 GLN A CA 1
ATOM 1421 C C . GLN A 1 191 ? -7.847 15.666 10.459 1.00 37.47 191 GLN A C 1
ATOM 1422 O O . GLN A 1 191 ? -7.731 14.637 9.791 1.00 35.85 191 GLN A O 1
ATOM 1428 N N . LEU A 1 192 ? -8.701 15.766 11.473 1.00 35.42 192 LEU A N 1
ATOM 1429 C CA . LEU A 1 192 ? -9.548 14.636 11.835 1.00 33.37 192 LEU A CA 1
ATOM 1430 C C . LEU A 1 192 ? -10.457 14.264 10.674 1.00 32.64 192 LEU A C 1
ATOM 1431 O O . LEU A 1 192 ? -10.562 13.094 10.303 1.00 30.84 192 LEU A O 1
ATOM 1436 N N . ARG A 1 193 ? -11.118 15.262 10.100 1.00 32.42 193 ARG A N 1
ATOM 1437 C CA . ARG A 1 193 ? -12.012 15.013 8.980 1.00 32.23 193 ARG A CA 1
ATOM 1438 C C . ARG A 1 193 ? -11.254 14.394 7.809 1.00 29.30 193 ARG A C 1
ATOM 1439 O O . ARG A 1 193 ? -11.727 13.450 7.184 1.00 29.47 193 ARG A O 1
ATOM 1447 N N . LYS A 1 194 ? -10.080 14.934 7.511 1.00 30.21 194 LYS A N 1
ATOM 1448 C CA . LYS A 1 194 ? -9.280 14.418 6.408 1.00 31.74 194 LYS A CA 1
ATOM 1449 C C . LYS A 1 194 ? -8.906 12.963 6.682 1.00 30.67 194 LYS A C 1
ATOM 1450 O O . LYS A 1 194 ? -9.011 12.112 5.799 1.00 30.67 194 LYS A O 1
ATOM 1456 N N . SER A 1 195 ? -8.486 12.678 7.914 1.00 28.88 195 SER A N 1
ATOM 1457 C CA . SER A 1 195 ? -8.106 11.316 8.294 1.00 26.54 195 SER A CA 1
ATOM 1458 C C . SER A 1 195 ? -9.251 10.353 8.047 1.00 26.38 195 SER A C 1
ATOM 1459 O O . SER A 1 195 ? -9.050 9.247 7.544 1.00 25.73 195 SER A O 1
ATOM 1462 N N . ALA A 1 196 ? -10.459 10.779 8.400 1.00 26.28 196 ALA A N 1
ATOM 1463 C CA . ALA A 1 196 ? -11.642 9.949 8.219 1.00 26.86 196 ALA A CA 1
ATOM 1464 C C . ALA A 1 196 ? -11.924 9.682 6.739 1.00 27.84 196 ALA A C 1
ATOM 1465 O O . ALA A 1 196 ? -12.292 8.569 6.359 1.00 26.90 196 ALA A O 1
ATOM 1467 N N . GLU A 1 197 ? -11.755 10.707 5.909 1.00 29.50 197 GLU A N 1
ATOM 1468 C CA . GLU A 1 197 ? -12.001 10.575 4.476 1.00 31.70 197 GLU A CA 1
ATOM 1469 C C . GLU A 1 197 ? -11.006 9.617 3.830 1.00 30.83 197 GLU A C 1
ATOM 1470 O O . GLU A 1 197 ? -11.362 8.861 2.927 1.00 32.21 197 GLU A O 1
ATOM 1476 N N . ILE A 1 198 ? -9.761 9.648 4.292 1.00 30.85 198 ILE A N 1
ATOM 1477 C CA . ILE A 1 198 ? -8.747 8.745 3.760 1.00 31.53 198 ILE A CA 1
ATOM 1478 C C . ILE A 1 198 ? -9.154 7.306 4.066 1.00 30.50 198 ILE A C 1
ATOM 1479 O O . ILE A 1 198 ? -9.181 6.456 3.178 1.00 30.20 198 ILE A O 1
ATOM 1484 N N . LEU A 1 199 ? -9.487 7.044 5.326 1.00 29.47 199 LEU A N 1
ATOM 1485 C CA . LEU A 1 199 ? -9.879 5.706 5.749 1.00 29.50 199 LEU A CA 1
ATOM 1486 C C . LEU A 1 199 ? -11.200 5.255 5.138 1.00 30.47 199 LEU A C 1
ATOM 1487 O O . LEU A 1 199 ? -11.458 4.055 5.018 1.00 27.35 199 LEU A O 1
ATOM 1492 N N . LEU A 1 200 ? -12.035 6.215 4.753 1.00 30.53 200 LEU A N 1
ATOM 1493 C CA . LEU A 1 200 ? -13.326 5.892 4.157 1.00 31.40 200 LEU A CA 1
ATOM 1494 C C . LEU A 1 200 ? -13.192 5.207 2.802 1.00 32.62 200 LEU A C 1
ATOM 1495 O O . LEU A 1 200 ? -14.142 4.600 2.310 1.00 35.26 200 LEU A O 1
ATOM 1500 N N . GLU A 1 201 ? -12.012 5.297 2.204 1.00 35.28 201 GLU A N 1
ATOM 1501 C CA . GLU A 1 201 ? -11.770 4.659 0.915 1.00 37.20 201 GLU A CA 1
ATOM 1502 C C . GLU A 1 201 ? -11.442 3.179 1.074 1.00 36.56 201 GLU A C 1
ATOM 1503 O O . GLU A 1 201 ? -11.388 2.437 0.090 1.00 37.07 201 GLU A O 1
ATOM 1509 N N . TYR A 1 202 ? -11.245 2.749 2.318 1.00 33.45 202 TYR A N 1
ATOM 1510 C CA . TYR A 1 202 ? -10.903 1.359 2.591 1.00 31.85 202 TYR A CA 1
ATOM 1511 C C . TYR A 1 202 ? -11.967 0.592 3.372 1.00 31.91 202 TYR A C 1
ATOM 1512 O O . TYR A 1 202 ? -12.049 -0.631 3.279 1.00 33.75 202 TYR A O 1
ATOM 1521 N N . ARG A 1 203 ? -12.783 1.303 4.142 1.00 30.92 203 ARG A N 1
ATOM 1522 C CA . ARG A 1 203 ? -13.825 0.646 4.918 1.00 30.73 203 ARG A CA 1
ATOM 1523 C C . ARG A 1 203 ? -15.121 1.463 4.917 1.00 29.01 203 ARG A C 1
ATOM 1524 O O . ARG A 1 203 ? -15.097 2.678 4.727 1.00 28.66 203 ARG A O 1
ATOM 1532 N N . PRO A 1 204 ? -16.270 0.795 5.117 1.00 29.66 204 PRO A N 1
ATOM 1533 C CA . PRO A 1 204 ? -17.618 1.380 5.143 1.00 30.26 204 PRO A CA 1
ATOM 1534 C C . PRO A 1 204 ? -17.853 2.589 6.046 1.00 31.64 204 PRO A C 1
ATOM 1535 O O . PRO A 1 204 ? -17.175 2.777 7.061 1.00 29.25 204 PRO A O 1
ATOM 1539 N N . LYS A 1 205 ? -18.840 3.394 5.660 1.00 30.95 205 LYS A N 1
ATOM 1540 C CA . LYS A 1 205 ? -19.228 4.587 6.404 1.00 31.34 205 LYS A CA 1
ATOM 1541 C C . LYS A 1 205 ? -19.672 4.202 7.811 1.00 29.90 205 LYS A C 1
ATOM 1542 O O . LYS A 1 205 ? -19.398 4.911 8.781 1.00 31.46 205 LYS A O 1
ATOM 1548 N N . GLU A 1 206 ? -20.371 3.076 7.900 1.00 28.95 206 GLU A N 1
ATOM 1549 C CA . GLU A 1 206 ? -20.896 2.573 9.160 1.00 29.63 206 GLU A CA 1
ATOM 1550 C C . GLU A 1 206 ? -19.847 1.874 10.020 1.00 26.80 206 GLU A C 1
ATOM 1551 O O . GLU A 1 206 ? -20.191 1.247 11.016 1.00 26.36 206 GLU A O 1
ATOM 1557 N N . THR A 1 207 ? -18.579 1.967 9.635 1.00 25.28 207 THR A N 1
ATOM 1558 C CA . THR A 1 207 ? -17.522 1.330 10.416 1.00 24.61 207 THR A CA 1
ATOM 1559 C C . THR A 1 207 ? -17.503 1.960 11.810 1.00 22.59 207 THR A C 1
ATOM 1560 O O . THR A 1 207 ? -17.486 3.175 11.945 1.00 22.86 207 THR A O 1
ATOM 1564 N N . PRO A 1 208 ? -17.527 1.135 12.864 1.00 22.63 208 PRO A N 1
ATOM 1565 C CA . PRO A 1 208 ? -17.508 1.681 14.225 1.00 22.55 208 PRO A CA 1
ATOM 1566 C C . PRO A 1 208 ? -16.343 2.640 14.472 1.00 22.16 208 PRO A C 1
ATOM 1567 O O . PRO A 1 208 ? -15.231 2.439 13.976 1.00 21.92 208 PRO A O 1
ATOM 1571 N N . ALA A 1 209 ? -16.612 3.695 15.230 1.00 21.69 209 ALA A N 1
ATOM 1572 C CA . ALA A 1 209 ? -15.590 4.674 15.586 1.00 21.55 209 ALA A CA 1
ATOM 1573 C C . ALA A 1 209 ? -15.968 5.225 16.950 1.00 21.72 209 ALA A C 1
ATOM 1574 O O . ALA A 1 209 ? -17.102 5.062 17.396 1.00 20.79 209 ALA A O 1
ATOM 1576 N N . ALA A 1 210 ? -15.021 5.870 17.619 1.00 22.30 210 ALA A N 1
ATOM 1577 C CA . ALA A 1 210 ? -15.307 6.433 18.927 1.00 21.88 210 ALA A CA 1
ATOM 1578 C C . ALA A 1 210 ? -14.326 7.523 19.312 1.00 20.71 210 ALA A C 1
ATOM 1579 O O . ALA A 1 210 ? -13.171 7.522 18.892 1.00 21.33 210 ALA A O 1
ATOM 1581 N N . LEU A 1 211 ? -14.806 8.467 20.105 1.00 19.73 211 LEU A N 1
ATOM 1582 C CA . LEU A 1 211 ? -13.972 9.549 20.592 1.00 21.04 211 LEU A CA 1
ATOM 1583 C C . LEU A 1 211 ? -14.047 9.445 22.104 1.00 20.32 211 LEU A C 1
ATOM 1584 O O . LEU A 1 211 ? -15.127 9.545 22.679 1.00 19.65 211 LEU A O 1
ATOM 1589 N N . VAL A 1 212 ? -12.912 9.196 22.743 1.00 19.68 212 VAL A N 1
ATOM 1590 C CA . VAL A 1 212 ? -12.891 9.098 24.195 1.00 19.58 212 VAL A CA 1
ATOM 1591 C C . VAL A 1 212 ? -12.070 10.246 24.748 1.00 19.50 212 VAL A C 1
ATOM 1592 O O . VAL A 1 212 ? -10.881 10.382 24.462 1.00 19.29 212 VAL A O 1
ATOM 1596 N N . LYS A 1 213 ? -12.734 11.066 25.550 1.00 20.37 213 LYS A N 1
ATOM 1597 C CA . LYS A 1 213 ? -12.144 12.246 26.153 1.00 21.88 213 LYS A CA 1
ATOM 1598 C C . LYS A 1 213 ? -11.823 12.046 27.629 1.00 21.03 213 LYS A C 1
ATOM 1599 O O . LYS A 1 213 ? -12.623 11.473 28.371 1.00 21.13 213 LYS A O 1
ATOM 1605 N N . SER A 1 214 ? -10.647 12.516 28.036 1.00 19.16 214 SER A N 1
ATOM 1606 C CA . SER A 1 214 ? -10.200 12.450 29.425 1.00 20.68 214 SER A CA 1
ATOM 1607 C C . SER A 1 214 ? -10.498 11.126 30.114 1.00 20.40 214 SER A C 1
ATOM 1608 O O . SER A 1 214 ? -11.123 11.107 31.178 1.00 18.30 214 SER A O 1
ATOM 1611 N N . ALA A 1 215 ? -10.038 10.026 29.524 1.00 16.48 215 ALA A N 1
ATOM 1612 C CA . ALA A 1 215 ? -10.276 8.709 30.106 1.00 16.98 215 ALA A CA 1
ATOM 1613 C C . ALA A 1 215 ? -9.750 8.650 31.538 1.00 15.04 215 ALA A C 1
ATOM 1614 O O . ALA A 1 215 ? -8.628 9.070 31.811 1.00 17.44 215 ALA A O 1
ATOM 1616 N N . TYR A 1 216 ? -10.581 8.134 32.443 1.00 16.03 216 TYR A N 1
ATOM 1617 C CA . TYR A 1 216 ? -10.234 7.978 33.857 1.00 18.04 216 TYR A CA 1
ATOM 1618 C C . TYR A 1 216 ? -9.977 9.271 34.618 1.00 20.77 216 TYR A C 1
ATOM 1619 O O . TYR A 1 216 ? -9.443 9.245 35.726 1.00 24.97 216 TYR A O 1
ATOM 1628 N N . ARG A 1 217 ? -10.363 10.397 34.030 1.00 20.97 217 ARG A N 1
ATOM 1629 C CA . ARG A 1 217 ? -10.184 11.692 34.683 1.00 23.78 217 ARG A CA 1
ATOM 1630 C C . ARG A 1 217 ? -11.545 12.344 34.862 1.00 25.00 217 ARG A C 1
ATOM 1631 O O . ARG A 1 217 ? -12.568 11.756 34.519 1.00 23.60 217 ARG A O 1
ATOM 1639 N N . LYS A 1 218 ? -11.561 13.561 35.395 1.00 27.85 218 LYS A N 1
ATOM 1640 C CA . LYS A 1 218 ? -12.828 14.254 35.583 1.00 29.80 218 LYS A CA 1
ATOM 1641 C C . LYS A 1 218 ? -13.350 14.655 34.201 1.00 28.24 218 LYS A C 1
ATOM 1642 O O . LYS A 1 218 ? -12.573 14.969 33.296 1.00 28.64 218 LYS A O 1
ATOM 1648 N N . ARG A 1 219 ? -14.665 14.634 34.041 1.00 26.75 219 ARG A N 1
ATOM 1649 C CA . ARG A 1 219 ? -15.297 14.977 32.774 1.00 29.09 219 ARG A CA 1
ATOM 1650 C C . ARG A 1 219 ? -14.984 13.962 31.666 1.00 26.98 219 ARG A C 1
ATOM 1651 O O . ARG A 1 219 ? -15.036 14.282 30.478 1.00 25.99 219 ARG A O 1
ATOM 1659 N N . GLN A 1 220 ? -14.653 12.740 32.071 1.00 25.51 220 GLN A N 1
ATOM 1660 C CA . GLN A 1 220 ? -14.390 11.662 31.128 1.00 23.93 220 GLN A CA 1
ATOM 1661 C C . GLN A 1 220 ? -15.633 11.538 30.259 1.00 25.06 220 GLN A C 1
ATOM 1662 O O . GLN A 1 220 ? -16.751 11.626 30.759 1.00 24.99 220 GLN A O 1
ATOM 1668 N N . GLU A 1 221 ? -15.450 11.339 28.961 1.00 23.77 221 GLU A N 1
ATOM 1669 C CA . GLU A 1 221 ? -16.595 11.213 28.076 1.00 25.59 221 GLU A CA 1
ATOM 1670 C C . GLU A 1 221 ? -16.318 10.213 26.969 1.00 24.78 221 GLU A C 1
ATOM 1671 O O . GLU A 1 221 ? -15.261 10.245 26.336 1.00 24.01 221 GLU A O 1
ATOM 1677 N N . VAL A 1 222 ? -17.272 9.316 26.757 1.00 23.23 222 VAL A N 1
ATOM 1678 C CA . VAL A 1 222 ? -17.168 8.303 25.719 1.00 24.73 222 VAL A CA 1
ATOM 1679 C C . VAL A 1 222 ? -18.264 8.560 24.700 1.00 25.76 222 VAL A C 1
ATOM 1680 O O . VAL A 1 222 ? -19.446 8.553 25.040 1.00 25.30 222 VAL A O 1
ATOM 1684 N N . ALA A 1 223 ? -17.867 8.789 23.452 1.00 24.87 223 ALA A N 1
ATOM 1685 C CA . ALA A 1 223 ? -18.824 9.044 22.387 1.00 24.97 223 ALA A CA 1
ATOM 1686 C C . ALA A 1 223 ? -18.657 8.027 21.262 1.00 24.80 223 ALA A C 1
ATOM 1687 O O . ALA A 1 223 ? -17.599 7.952 20.634 1.00 23.16 223 ALA A O 1
ATOM 1689 N N . LEU A 1 224 ? -19.698 7.237 21.021 1.00 23.15 224 LEU A N 1
ATOM 1690 C CA . LEU A 1 224 ? -19.665 6.249 19.949 1.00 24.80 224 LEU A CA 1
ATOM 1691 C C . LEU A 1 224 ? -20.218 6.905 18.685 1.00 26.17 224 LEU A C 1
ATOM 1692 O O . LEU A 1 224 ? -21.159 7.693 18.752 1.00 25.31 224 LEU A O 1
ATOM 1697 N N . THR A 1 225 ? -19.631 6.587 17.538 1.00 25.57 225 THR A N 1
ATOM 1698 C CA . THR A 1 225 ? -20.085 7.159 16.275 1.00 26.50 225 THR A CA 1
ATOM 1699 C C . THR A 1 225 ? -19.685 6.214 15.137 1.00 25.33 225 THR A C 1
ATOM 1700 O O . THR A 1 225 ? -19.482 5.023 15.365 1.00 23.20 225 THR A O 1
ATOM 1704 N N . THR A 1 226 ? -19.601 6.729 13.914 1.00 25.35 226 THR A N 1
ATOM 1705 C CA . THR A 1 226 ? -19.188 5.900 12.780 1.00 26.07 226 THR A CA 1
ATOM 1706 C C . THR A 1 226 ? -18.066 6.623 12.062 1.00 25.25 226 THR A C 1
ATOM 1707 O O . THR A 1 226 ? -17.827 7.804 12.308 1.00 25.86 226 THR A O 1
ATOM 1711 N N . LEU A 1 227 ? -17.368 5.917 11.183 1.00 25.50 227 LEU A N 1
ATOM 1712 C CA . LEU A 1 227 ? -16.275 6.533 10.453 1.00 24.91 227 LEU A CA 1
ATOM 1713 C C . LEU A 1 227 ? -16.798 7.748 9.689 1.00 25.55 227 LEU A C 1
ATOM 1714 O O . LEU A 1 227 ? -16.151 8.798 9.648 1.00 25.33 227 LEU A O 1
ATOM 1719 N N . GLU A 1 228 ? -17.978 7.607 9.098 1.00 28.14 228 GLU A N 1
ATOM 1720 C CA . GLU A 1 228 ? -18.581 8.706 8.354 1.00 29.68 228 GLU A CA 1
ATOM 1721 C C . GLU A 1 228 ? -18.838 9.867 9.321 1.00 29.04 228 GLU A C 1
ATOM 1722 O O . GLU A 1 228 ? -18.566 11.025 9.008 1.00 27.62 228 GLU A O 1
ATOM 1728 N N . GLY A 1 229 ? -19.341 9.540 10.509 1.00 29.85 229 GLY A N 1
ATOM 1729 C CA . GLY A 1 229 ? -19.628 10.559 11.506 1.00 29.06 229 GLY A CA 1
ATOM 1730 C C . GLY A 1 229 ? -18.408 11.348 11.940 1.00 28.57 229 GLY A C 1
ATOM 1731 O O . GLY A 1 229 ? -18.521 12.488 12.385 1.00 27.70 229 GLY A O 1
ATOM 1732 N N . LEU A 1 230 ? -17.235 10.741 11.807 1.00 28.87 230 LEU A N 1
ATOM 1733 C CA . LEU A 1 230 ? -15.984 11.388 12.190 1.00 28.81 230 LEU A CA 1
ATOM 1734 C C . LEU A 1 230 ? -15.676 12.625 11.341 1.00 29.85 230 LEU A C 1
ATOM 1735 O O . LEU A 1 230 ? -14.936 13.513 11.767 1.00 27.99 230 LEU A O 1
ATOM 1740 N N . ARG A 1 231 ? -16.240 12.684 10.140 1.00 31.00 231 ARG A N 1
ATOM 1741 C CA . ARG A 1 231 ? -15.992 13.822 9.261 1.00 34.39 231 ARG A CA 1
ATOM 1742 C C . ARG A 1 231 ? -16.490 15.134 9.858 1.00 36.02 231 ARG A C 1
ATOM 1743 O O . ARG A 1 231 ? -15.958 16.200 9.551 1.00 36.84 231 ARG A O 1
ATOM 1751 N N . GLU A 1 232 ? -17.504 15.056 10.715 1.00 37.18 232 GLU A N 1
ATOM 1752 C CA . GLU A 1 232 ? -18.063 16.253 11.334 1.00 40.37 232 GLU A CA 1
ATOM 1753 C C . GLU A 1 232 ? -17.849 16.292 12.844 1.00 40.48 232 GLU A C 1
ATOM 1754 O O . GLU A 1 232 ? -18.434 17.121 13.537 1.00 39.34 232 GLU A O 1
ATOM 1760 N N . ALA A 1 233 ? -17.006 15.402 13.353 1.00 39.91 233 ALA A N 1
ATOM 1761 C CA . ALA A 1 233 ? -16.750 15.347 14.786 1.00 40.57 233 ALA A CA 1
ATOM 1762 C C . ALA A 1 233 ? -15.737 16.386 15.256 1.00 40.71 233 ALA A C 1
ATOM 1763 O O . ALA A 1 233 ? -14.870 16.813 14.495 1.00 40.51 233 ALA A O 1
ATOM 1765 N N . GLU A 1 234 ? -15.863 16.794 16.514 1.00 41.43 234 GLU A N 1
ATOM 1766 C CA . GLU A 1 234 ? -14.946 17.759 17.114 1.00 44.37 234 GLU A CA 1
ATOM 1767 C C . GLU A 1 234 ? -14.184 17.051 18.236 1.00 44.10 234 GLU A C 1
ATOM 1768 O O . GLU A 1 234 ? -14.790 16.409 19.091 1.00 44.33 234 GLU A O 1
ATOM 1774 N N . ALA A 1 235 ? -12.860 17.164 18.231 1.00 44.75 235 ALA A N 1
ATOM 1775 C CA . ALA A 1 235 ? -12.039 16.525 19.256 1.00 45.55 235 ALA A CA 1
ATOM 1776 C C . ALA A 1 235 ? -11.236 17.543 20.057 1.00 46.78 235 ALA A C 1
ATOM 1777 O O . ALA A 1 235 ? -10.858 18.594 19.539 1.00 47.65 235 ALA A O 1
ATOM 1779 N N . GLY A 1 236 ? -10.977 17.222 21.323 1.00 48.33 236 GLY A N 1
ATOM 1780 C CA . GLY A 1 236 ? -10.214 18.110 22.184 1.00 47.31 236 GLY A CA 1
ATOM 1781 C C . GLY A 1 236 ? -8.754 17.701 22.263 1.00 48.42 236 GLY A C 1
ATOM 1782 O O . GLY A 1 236 ? -8.318 16.802 21.539 1.00 47.99 236 GLY A O 1
ATOM 1783 N N . MET A 1 237 ? -7.994 18.356 23.139 1.00 47.84 237 MET A N 1
ATOM 1784 C CA . MET A 1 237 ? -6.578 18.043 23.293 1.00 47.08 237 MET A CA 1
ATOM 1785 C C . MET A 1 237 ? -6.388 16.768 24.104 1.00 44.60 237 MET A C 1
ATOM 1786 O O . MET A 1 237 ? -5.329 16.143 24.050 1.00 44.26 237 MET A O 1
ATOM 1791 N N . LEU A 1 238 ? -7.412 16.389 24.864 1.00 39.86 238 LEU A N 1
ATOM 1792 C CA . LEU A 1 238 ? -7.346 15.176 25.668 1.00 35.69 238 LEU A CA 1
ATOM 1793 C C . LEU A 1 238 ? -8.289 14.123 25.117 1.00 31.58 238 LEU A C 1
ATOM 1794 O O . LEU A 1 238 ? -8.952 13.405 25.868 1.00 28.75 238 LEU A O 1
ATOM 1799 N N . THR A 1 239 ? -8.342 14.037 23.793 1.00 25.19 239 THR A N 1
ATOM 1800 C CA . THR A 1 239 ? -9.200 13.072 23.128 1.00 24.28 239 THR A CA 1
ATOM 1801 C C . THR A 1 239 ? -8.394 12.078 22.301 1.00 22.37 239 THR A C 1
ATOM 1802 O O . THR A 1 239 ? -7.415 12.452 21.665 1.00 20.43 239 THR A O 1
ATOM 1806 N N . THR A 1 240 ? -8.816 10.817 22.328 1.00 19.69 240 THR A N 1
ATOM 1807 C CA . THR A 1 240 ? -8.187 9.757 21.540 1.00 19.17 240 THR A CA 1
ATOM 1808 C C . THR A 1 240 ? -9.293 9.205 20.646 1.00 19.33 240 THR A C 1
ATOM 1809 O O . THR A 1 240 ? -10.398 8.940 21.113 1.00 20.37 240 THR A O 1
ATOM 1813 N N . VAL A 1 241 ? -9.009 9.057 19.358 1.00 19.28 241 VAL A N 1
ATOM 1814 C CA . VAL A 1 241 ? -10.006 8.540 18.435 1.00 18.61 241 VAL A CA 1
ATOM 1815 C C . VAL A 1 241 ? -9.663 7.113 18.035 1.00 19.04 241 VAL A C 1
ATOM 1816 O O . VAL A 1 241 ? -8.503 6.795 17.788 1.00 17.55 241 VAL A O 1
ATOM 1820 N N . VAL A 1 242 ? -10.679 6.259 17.983 1.00 17.68 242 VAL A N 1
ATOM 1821 C CA . VAL A 1 242 ? -10.478 4.869 17.596 1.00 20.01 242 VAL A CA 1
ATOM 1822 C C . VAL A 1 242 ? -11.379 4.523 16.412 1.00 20.65 242 VAL A C 1
ATOM 1823 O O . VAL A 1 242 ? -12.593 4.759 16.448 1.00 20.59 242 VAL A O 1
ATOM 1827 N N . ILE A 1 243 ? -10.780 3.970 15.362 1.00 20.12 243 ILE A N 1
ATOM 1828 C CA . ILE A 1 243 ? -11.532 3.571 14.173 1.00 20.58 243 ILE A CA 1
ATOM 1829 C C . ILE A 1 243 ? -11.381 2.066 13.966 1.00 19.58 243 ILE A C 1
ATOM 1830 O O . ILE A 1 243 ? -10.266 1.555 13.842 1.00 19.87 243 ILE A O 1
ATOM 1835 N N . GLY A 1 244 ? -12.503 1.361 13.921 1.00 18.75 244 GLY A N 1
ATOM 1836 C CA . GLY A 1 244 ? -12.453 -0.077 13.748 1.00 22.65 244 GLY A CA 1
ATOM 1837 C C . GLY A 1 244 ? -12.014 -0.526 12.366 1.00 23.03 244 GLY A C 1
ATOM 1838 O O . GLY A 1 244 ? -11.905 0.287 11.448 1.00 19.97 244 GLY A O 1
ATOM 1839 N N . ASN A 1 245 ? -11.735 -1.820 12.227 1.00 23.42 245 ASN A N 1
ATOM 1840 C CA . ASN A 1 245 ? -11.347 -2.362 10.933 1.00 25.89 245 ASN A CA 1
ATOM 1841 C C . ASN A 1 245 ? -12.627 -2.840 10.252 1.00 26.60 245 ASN A C 1
ATOM 1842 O O . ASN A 1 245 ? -13.726 -2.614 10.765 1.00 24.39 245 ASN A O 1
ATOM 1847 N N . ARG A 1 246 ? -12.485 -3.504 9.108 1.00 28.55 246 ARG A N 1
ATOM 1848 C CA . ARG A 1 246 ? -13.638 -3.985 8.350 1.00 30.47 246 ARG A CA 1
ATOM 1849 C C . ARG A 1 246 ? -14.468 -5.049 9.062 1.00 31.12 246 ARG A C 1
ATOM 1850 O O . ARG A 1 246 ? -15.537 -5.425 8.584 1.00 31.67 246 ARG A O 1
ATOM 1858 N N . GLN A 1 247 ? -13.989 -5.532 10.205 1.00 30.51 247 GLN A N 1
ATOM 1859 C CA . GLN A 1 247 ? -14.723 -6.545 10.954 1.00 30.11 247 GLN A CA 1
ATOM 1860 C C . GLN A 1 247 ? -15.345 -6.007 12.243 1.00 28.80 247 GLN A C 1
ATOM 1861 O O . GLN A 1 247 ? -16.249 -6.622 12.801 1.00 27.19 247 GLN A O 1
ATOM 1867 N N . SER A 1 248 ? -14.859 -4.861 12.714 1.00 28.14 248 SER A N 1
ATOM 1868 C CA . SER A 1 248 ? -15.380 -4.256 13.938 1.00 25.77 248 SER A CA 1
ATOM 1869 C C . SER A 1 248 ? -16.881 -3.997 13.840 1.00 26.55 248 SER A C 1
ATOM 1870 O O . SER A 1 248 ? -17.399 -3.681 12.770 1.00 25.21 248 SER A O 1
ATOM 1873 N N . ARG A 1 249 ? -17.573 -4.130 14.966 1.00 25.13 249 ARG A N 1
ATOM 1874 C CA . ARG A 1 249 ? -19.009 -3.894 15.016 1.00 26.53 249 ARG A CA 1
ATOM 1875 C C . ARG A 1 249 ? -19.413 -3.474 16.421 1.00 26.40 249 ARG A C 1
ATOM 1876 O O . ARG A 1 249 ? -18.667 -3.676 17.380 1.00 25.44 249 ARG A O 1
ATOM 1884 N N . PHE A 1 250 ? -20.591 -2.875 16.538 1.00 26.09 250 PHE A N 1
ATOM 1885 C CA . PHE A 1 250 ? -21.094 -2.466 17.837 1.00 25.71 250 PHE A CA 1
ATOM 1886 C C . PHE A 1 250 ? -21.940 -3.586 18.410 1.00 27.49 250 PHE A C 1
ATOM 1887 O O . PHE A 1 250 ? -22.707 -4.233 17.695 1.00 28.90 250 PHE A O 1
ATOM 1895 N N . TYR A 1 251 ? -21.784 -3.825 19.702 1.00 26.63 251 TYR A N 1
ATOM 1896 C CA . TYR A 1 251 ? -22.557 -4.845 20.383 1.00 25.57 251 TYR A CA 1
ATOM 1897 C C . TYR A 1 251 ? -23.062 -4.281 21.701 1.00 25.95 251 TYR A C 1
ATOM 1898 O O . TYR A 1 251 ? -22.278 -4.044 22.623 1.00 24.49 251 TYR A O 1
ATOM 1907 N N . GLU A 1 252 ? -24.371 -4.053 21.772 1.00 24.12 252 GLU A N 1
ATOM 1908 C CA . GLU A 1 252 ? -25.011 -3.535 22.975 1.00 25.66 252 GLU A CA 1
ATOM 1909 C C . GLU A 1 252 ? -24.220 -2.436 23.691 1.00 26.07 252 GLU A C 1
ATOM 1910 O O . GLU A 1 252 ? -23.976 -2.508 24.902 1.00 24.43 252 GLU A O 1
ATOM 1916 N N . GLY A 1 253 ? -23.833 -1.415 22.935 1.00 24.18 253 GLY A N 1
ATOM 1917 C CA . GLY A 1 253 ? -23.099 -0.307 23.512 1.00 23.99 253 GLY A CA 1
ATOM 1918 C C . GLY A 1 253 ? -21.590 -0.451 23.477 1.00 22.58 253 GLY A C 1
ATOM 1919 O O . GLY A 1 253 ? -20.880 0.535 23.657 1.00 22.25 253 GLY A O 1
ATOM 1920 N N . THR A 1 254 ? -21.093 -1.664 23.249 1.00 22.19 254 THR A N 1
ATOM 1921 C CA . THR A 1 254 ? -19.651 -1.883 23.210 1.00 21.90 254 THR A CA 1
ATOM 1922 C C . THR A 1 254 ? -19.082 -1.874 21.797 1.00 23.25 254 THR A C 1
ATOM 1923 O O . THR A 1 254 ? -19.772 -2.204 20.828 1.00 23.62 254 THR A O 1
ATOM 1927 N N . PHE A 1 255 ? -17.816 -1.479 21.704 1.00 21.26 255 PHE A N 1
ATOM 1928 C CA . PHE A 1 255 ? -17.075 -1.416 20.451 1.00 20.88 255 PHE A CA 1
ATOM 1929 C C . PHE A 1 255 ? -16.338 -2.761 20.406 1.00 23.65 255 PHE A C 1
ATOM 1930 O O . PHE A 1 255 ? -15.341 -2.976 21.107 1.00 19.81 255 PHE A O 1
ATOM 1938 N N . LEU A 1 256 ? -16.852 -3.675 19.591 1.00 23.51 256 LEU A N 1
ATOM 1939 C CA . LEU A 1 256 ? -16.281 -5.006 19.495 1.00 25.43 256 LEU A CA 1
ATOM 1940 C C . LEU A 1 256 ? -15.530 -5.306 18.200 1.00 27.12 256 LEU A C 1
ATOM 1941 O O . LEU A 1 256 ? -16.116 -5.319 17.118 1.00 27.46 256 LEU A O 1
ATOM 1946 N N . THR A 1 257 ? -14.225 -5.531 18.318 1.00 26.81 257 THR A N 1
ATOM 1947 C CA . THR A 1 257 ? -13.412 -5.910 17.169 1.00 27.39 257 THR A CA 1
ATOM 1948 C C . THR A 1 257 ? -13.187 -7.399 17.415 1.00 30.06 257 THR A C 1
ATOM 1949 O O . THR A 1 257 ? -12.618 -7.790 18.436 1.00 31.32 257 THR A O 1
ATOM 1953 N N . PRO A 1 258 ? -13.670 -8.255 16.499 1.00 31.92 258 PRO A N 1
ATOM 1954 C CA . PRO A 1 258 ? -13.517 -9.705 16.648 1.00 34.10 258 PRO A CA 1
ATOM 1955 C C . PRO A 1 258 ? -12.076 -10.200 16.752 1.00 35.65 258 PRO A C 1
ATOM 1956 O O . PRO A 1 258 ? -11.165 -9.624 16.161 1.00 35.71 258 PRO A O 1
ATOM 1960 N N . ARG A 1 259 ? -11.879 -11.270 17.517 1.00 37.58 259 ARG A N 1
ATOM 1961 C CA . ARG A 1 259 ? -10.548 -11.842 17.698 1.00 40.99 259 ARG A CA 1
ATOM 1962 C C . ARG A 1 259 ? -10.043 -12.570 16.453 1.00 41.80 259 ARG A C 1
ATOM 1963 O O . ARG A 1 259 ? -8.836 -12.663 16.233 1.00 41.19 259 ARG A O 1
ATOM 1971 N N . GLY A 1 260 ? -10.966 -13.076 15.639 1.00 42.77 260 GLY A N 1
ATOM 1972 C CA . GLY A 1 260 ? -10.573 -13.795 14.438 1.00 45.21 260 GLY A CA 1
ATOM 1973 C C . GLY A 1 260 ? -11.200 -13.281 13.156 1.00 46.81 260 GLY A C 1
ATOM 1974 O O . GLY A 1 260 ? -11.951 -12.284 13.217 1.00 47.43 260 GLY A O 1
#

InterPro domains:
  IPR000878 Tetrapyrrole methylase [PF00590] (4-229)
  IPR006363 Precorrin-3B C17-methyltransferase domain [TIGR01466] (4-262)
  IPR006363 Precorrin-3B C17-methyltransferase domain [cd11646] (4-261)
  IPR014776 Tetrapyrrole methylase, subdomain 2 [G3DSA:3.30.950.10] (133-263)
  IPR014777 Tetrapyrrole methylase, subdomain 1 [G3DSA:3.40.1010.10] (1-132)
  IPR035996 Tetrapyrrole methylase superfamily [SSF53790] (1-262)
  IPR051810 Precorrin Methyltransferase [PTHR47036] (1-270)

Organism: Thermus thermophilus (strain ATCC 27634 / DSM 579 / HB8) (NCBI:txid300852)

B-factor: mean 32.13, std 12.3, range [8.63, 80.1]

Secondary structure (DSSP, 8-state):
-EEEEEE-BTSSGGGS-HHHHHHHHH-SEEE--HHHHHHHHHHT--TTSEEE-TT--SHHHHHHHHHHHHHTT-EEEEEESB-TTSSSSHHHHHHHHHHTT-EE-S---SSSEEEEETTEEEEEEEE----HHHHHHHTTEETTSS-EEEEE---TTS-HHHHHHHHHHHHHTT-EEEEES---SS-TTHHHHHHHHHTTTS-TT-EEEEEESTTSTT-EEEEEETGGGGG----TTEEEEE--TT-EEETTEEE----

CATH classification: 3.40.1010.10 (+1 more: 3.30.950.10)

Nearest PDB structures (foldseek):
  2zvb-assembly1_A  TM=1.004E+00  e=9.722E-58  Thermus thermophilus HB8
  3nut-assembly1_D  TM=9.278E-01  e=7.242E-24  Rhodobacter capsulatus
  3ndc-assembly1_A  TM=7.982E-01  e=1.020E-14  Rhodobacter capsulatus SB 1003
  3ndc-assembly1_B  TM=8.149E-01  e=4.675E-14  Rhodobacter capsulatus SB 1003
  4e16-assembly1_A-2  TM=7.616E-01  e=2.166E-12  Clostridioides difficile 630

Sequence (259 aa):
GELFLVGMGPGDLPGLTQRAREALEGAEVVIGYSTYVKLLEEMGLLAGKEVVRKGMTEELDRAEEALERALSGQRVALVSGGDPGIYGMAAPVLELMEERGLKRVDGGVGLPGRFAGEEGEVFLAVIPGVTAANAVASLLGSPLAHDTCLISLSDLLTPWPLIERRLHAAGQGDFVVVLYNPQSKRRDWQLRKSAEILLEYRPKETPAALVKSAYRKRQEVALTTLEGLREAEAGMLTTVVIGNRQSRFYEGTFLTPRG

Foldseek 3Di:
DEEEEAEQALQAPVQGDVVNLVLLQPFQEEFEAPVNQVSCVVVVSQPNHHYDHVVRPDLLVRLVVRVLCQQVPGSYYYYDYAFQPPPHNPVSNVVVCVVQVWAFDPPDDDDQTKTADPSGIYGYHTHHGHHPVNLVQVVFANQQLDAADEAELPCVVPPVVVSLVSLLVCLQVQHWYKYAQQADDVCRQSQLVSLVSSCVREPQQFKKWKWFSRPHPPTDIGIDGSVVSNPDGHDNRIMMITHGNQWDDDPRHTDHDND